Protein 7NS9 (pdb70)

Organism: Sulfolobus acidocaldarius (strain ATCC 33909 / DSM 639 / JCM 8929 / NBRC 15157 / NCIMB 11770) (NCBI:txid330779)

Radius of gyration: 16.54 Å; Cα contacts (8 Å, |Δi|>4): 363; chains: 1; bounding box: 34×47×37 Å

Nearest PDB structures (foldseek):
  7ns9-assembly1_A  TM=1.006E+00  e=7.323E-34  Sulfolobus acidocaldarius DSM 639
  7ns8-assembly1_A-2  TM=8.425E-01  e=4.520E-26  Sulfolobus acidocaldarius DSM 639
  2dc4-assembly1_B  TM=8.729E-01  e=8.977E-12  Pyrococcus horikoshii
  1yem-assembly1_A  TM=8.615E-01  e=3.827E-11  Pyrococcus furiosus DSM 3638
  2fjt-assembly1_B  TM=7.831E-01  e=1.062E-10  Yersinia pestis KIM10+

Foldseek 3Di:
DKDKWWKWKWDFPDDALVLLCVLCVPQWAWDDKWWKKKWWKAAPVDGCVVQVKIWIWIQIVNWTKTKIWGHAPDDLTQITMMDMDTDDDRVVVVVVCVVVPIDTDDMWTWMWIWIDDDQKIWIWIQTVPQGTMIMIIGHPDDPVRNVVVVVVSCVSSVTDTDIDNDDPVRSVVVSVVD

Sequence (178 aa):
GSYIEREIKLRVISPSLEEIEERIRNNYTFINEEHQIDIYYNNPIRDFRKSDEALRLRNTNGKVILTYKGPKQSKETKTREEIEVEVSDLHKMDLILRKLGFIRSFQVEKIRKNYKYADFIISLDSSIKELGEFIEIEGINK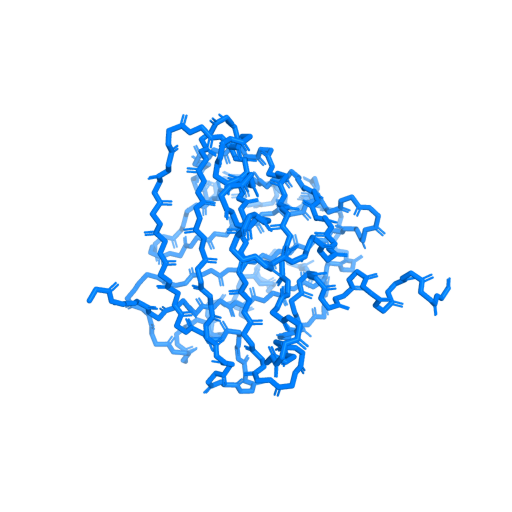TEKELISFVDEFVKKHQIQQYEKTIKSYLELLVEHAKK

B-factor: mean 56.3, std 20.95, range [23.79, 145.03]

Structure (mmCIF, N/CA/C/O backbone):
data_7NS9
#
_entry.id   7NS9
#
_cell.length_a   60.674
_cell.length_b   60.674
_cell.length_c   141.086
_cell.angle_alpha   90.000
_cell.angle_beta   90.000
_cell.angle_gamma   90.000
#
_symmetry.space_group_name_H-M   'P 41 21 2'
#
loop_
_entity.id
_entity.type
_entity.pdbx_description
1 polymer 'Triphosphate tunnel metalloenzyme Saci_0718'
2 non-polymer 'ACETATE ION'
3 non-polymer 'CALCIUM ION'
4 non-polymer TRIPHOSPHATE
5 non-polymer DI(HYDROXYETHYL)ETHER
6 water water
#
loop_
_atom_site.group_PDB
_atom_site.id
_atom_site.type_symbol
_atom_site.label_atom_id
_atom_site.label_alt_id
_atom_site.label_comp_id
_atom_site.label_asym_id
_atom_site.label_entity_id
_atom_site.label_seq_id
_atom_site.pdbx_PDB_ins_code
_atom_site.Cartn_x
_atom_site.Cartn_y
_atom_site.Cartn_z
_atom_site.occupancy
_atom_site.B_iso_or_equiv
_atom_site.auth_seq_id
_atom_site.auth_comp_id
_atom_site.auth_asym_id
_atom_site.auth_atom_id
_atom_site.pdbx_PDB_model_num
ATOM 1 N N . GLY A 1 2 ? 41.26700 37.52700 26.06300 1.000 105.77778 1 GLY A N 1
ATOM 2 C CA . GLY A 1 2 ? 40.37000 37.84100 27.21600 1.000 80.06474 1 GLY A CA 1
ATOM 3 C C . GLY A 1 2 ? 41.06000 37.76000 28.56800 1.000 91.36610 1 GLY A C 1
ATOM 4 O O . GLY A 1 2 ? 40.45300 37.37000 29.56600 1.000 79.31406 1 GLY A O 1
ATOM 8 N N . SER A 1 3 ? 42.33500 38.13400 28.60000 1.000 96.34681 2 SER A N 1
ATOM 9 C CA . SER A 1 3 ? 43.13600 38.12000 29.81200 1.000 80.65533 2 SER A CA 1
ATOM 10 C C . SER A 1 3 ? 43.46600 39.54400 30.24200 1.000 97.62696 2 SER A C 1
ATOM 11 O O . SER A 1 3 ? 43.38200 40.49300 29.45700 1.000 122.21045 2 SER A O 1
ATOM 15 N N . TYR A 1 4 ? 43.86200 39.67100 31.50400 1.000 64.92745 3 TYR A N 1
ATOM 16 C CA . TYR A 1 4 ? 44.09200 40.96000 32.14100 1.000 67.29395 3 TYR A CA 1
ATOM 17 C C . TYR A 1 4 ? 45.18300 40.75900 33.18100 1.000 62.99298 3 TYR A C 1
ATOM 18 O O . TYR A 1 4 ? 45.27500 39.69300 33.79300 1.000 59.44202 3 TYR A O 1
ATOM 36 N N . ILE A 1 5 ? 46.02400 41.77800 33.35900 1.000 63.91176 4 ILE A N 1
ATOM 37 C CA . ILE A 1 5 ? 47.14300 41.72200 34.29000 1.000 57.07747 4 ILE A CA 1
ATOM 38 C C . ILE A 1 5 ? 46.73800 42.47300 35.54800 1.000 52.73710 4 ILE A C 1
ATOM 39 O O . ILE A 1 5 ? 46.57100 43.69600 35.52500 1.000 65.48212 4 ILE A O 1
ATOM 55 N N . GLU A 1 6 ? 46.58200 41.75600 36.65000 1.000 50.76450 5 GLU A N 1
ATOM 56 C CA . GLU A 1 6 ? 46.30800 42.38100 37.93800 1.000 47.12500 5 GLU A CA 1
ATOM 57 C C . GLU A 1 6 ? 47.63800 42.77400 38.56600 1.000 48.55188 5 GLU A C 1
ATOM 58 O O . GLU A 1 6 ? 48.51500 41.92100 38.73600 1.000 47.82611 5 GLU A O 1
ATOM 70 N N . ARG A 1 7 ? 47.78600 44.05400 38.90800 1.000 44.84661 6 ARG A N 1
ATOM 71 C CA . ARG A 1 7 ? 48.97300 44.54100 39.60000 1.000 44.25676 6 ARG A CA 1
ATOM 72 C C . ARG A 1 7 ? 48.53300 45.20700 40.89000 1.000 41.09664 6 ARG A C 1
ATOM 73 O O . ARG A 1 7 ? 47.73500 46.15400 40.86800 1.000 41.30866 6 ARG A O 1
ATOM 94 N N . GLU A 1 8 ? 49.05500 44.72000 42.00800 1.000 39.98622 7 GLU A N 1
ATOM 95 C CA . GLU A 1 8 ? 48.68700 45.29200 43.28700 1.000 37.45496 7 GLU A CA 1
ATOM 96 C C . GLU A 1 8 ? 49.85000 45.16100 44.25200 1.000 37.25899 7 GLU A C 1
ATOM 97 O O . GLU A 1 8 ? 50.78100 44.36900 44.05200 1.000 39.01579 7 GLU A O 1
ATOM 109 N N . ILE A 1 9 ? 49.78300 45.95700 45.30700 1.000 37.30190 8 ILE A N 1
ATOM 110 C CA . ILE A 1 9 ? 50.69500 45.84800 46.43200 1.000 35.25387 8 ILE A CA 1
ATOM 111 C C . ILE A 1 9 ? 49.87700 45.49400 47.66200 1.000 33.59773 8 ILE A C 1
ATOM 112 O O . ILE A 1 9 ? 48.77700 46.02400 47.85700 1.000 36.29535 8 ILE A O 1
ATOM 128 N N . LYS A 1 10 ? 50.41000 44.59400 48.48400 1.000 36.32438 9 LYS A N 1
ATOM 129 C CA . LYS A 1 10 ? 49.74600 44.13100 49.69400 1.000 33.13944 9 LYS A CA 1
ATOM 130 C C . LYS A 1 10 ? 50.58600 44.50200 50.90400 1.000 33.04625 9 LYS A C 1
ATOM 131 O O . LYS A 1 10 ? 51.75700 44.13400 50.98300 1.000 35.68474 9 LYS A O 1
ATOM 150 N N . LEU A 1 11 ? 49.97200 45.19000 51.85700 1.000 33.31561 10 LEU A N 1
ATOM 151 C CA . LEU A 1 11 ? 50.62500 45.63500 53.07600 1.000 42.17668 10 LEU A CA 1
ATOM 152 C C . LEU A 1 11 ? 50.01300 44.91800 54.27000 1.000 37.21852 10 LEU A C 1
ATOM 153 O O . LEU A 1 11 ? 48.79100 44.93300 54.45000 1.000 31.65170 10 LEU A O 1
ATOM 169 N N . ARG A 1 12 ? 50.85000 44.30300 55.09300 1.000 33.94375 11 ARG A N 1
ATOM 170 C CA . ARG A 1 12 ? 50.40700 43.91000 56.42200 1.000 33.98181 11 ARG A CA 1
ATOM 171 C C . ARG A 1 12 ? 50.49300 45.13800 57.31900 1.000 35.11351 11 ARG A C 1
ATOM 172 O O . ARG A 1 12 ? 51.53300 45.79900 57.37600 1.000 35.77700 11 ARG A O 1
ATOM 193 N N . VAL A 1 13 ? 49.39400 45.47100 57.98900 1.000 35.15665 12 VAL A N 1
ATOM 194 C CA . VAL A 1 13 ? 49.31700 46.68400 58.78700 1.000 35.48300 12 VAL A CA 1
ATOM 195 C C . VAL A 1 13 ? 49.88300 46.37800 60.16100 1.000 35.15355 12 VAL A C 1
ATOM 196 O O . VAL A 1 13 ? 49.44200 45.43600 60.83000 1.000 36.29520 12 VAL A O 1
ATOM 209 N N . ILE A 1 14 ? 50.87600 47.15800 60.57200 1.000 35.68000 13 ILE A N 1
ATOM 210 C CA . ILE A 1 14 ? 51.38800 47.06700 61.93100 1.000 37.56313 13 ILE A CA 1
ATOM 211 C C . ILE A 1 14 ? 50.70000 48.07800 62.83900 1.000 40.10027 13 ILE A C 1
ATOM 212 O O . ILE A 1 14 ? 50.29800 47.73900 63.95200 1.000 39.99119 13 ILE A O 1
ATOM 228 N N . SER A 1 15 ? 50.53500 49.31800 62.38000 1.000 42.77192 14 SER A N 1
ATOM 229 C CA . SER A 1 15 ? 49.84400 50.34500 63.15200 1.000 38.85423 14 SER A CA 1
ATOM 230 C C . SER A 1 15 ? 49.45700 51.49000 62.22800 1.000 39.87603 14 SER A C 1
ATOM 231 O O . SER A 1 15 ? 50.11100 51.70600 61.19700 1.000 36.85374 14 SER A O 1
ATOM 239 N N . PRO A 1 16 ? 48.39500 52.23600 62.55500 1.000 41.60149 15 PRO A N 1
ATOM 240 C CA . PRO A 1 16 ? 47.43100 51.99400 63.63700 1.000 45.69499 15 PRO A CA 1
ATOM 241 C C . PRO A 1 16 ? 46.41800 50.94700 63.18700 1.000 40.49860 15 PRO A C 1
ATOM 242 O O . PRO A 1 16 ? 46.70000 50.24300 62.21900 1.000 39.15775 15 PRO A O 1
ATOM 253 N N . SER A 1 17 ? 45.27000 50.84400 63.85600 1.000 41.81171 16 SER A N 1
ATOM 254 C CA . SER A 1 17 ? 44.23900 49.90900 63.42700 1.000 41.49269 16 SER A CA 1
ATOM 255 C C . SER A 1 17 ? 43.65700 50.34500 62.08600 1.000 40.45631 16 SER A C 1
ATOM 256 O O . SER A 1 17 ? 43.75500 51.51000 61.69200 1.000 40.71092 16 SER A O 1
ATOM 264 N N . LEU A 1 18 ? 43.02700 49.39300 61.38200 1.000 39.56092 17 LEU A N 1
ATOM 265 C CA . LEU A 1 18 ? 42.32000 49.73300 60.14800 1.000 45.10169 17 LEU A CA 1
ATOM 266 C C . LEU A 1 18 ? 41.19700 50.73100 60.40600 1.000 40.38933 17 LEU A C 1
ATOM 267 O O . LEU A 1 18 ? 40.91700 51.60000 59.57400 1.000 46.89245 17 LEU A O 1
ATOM 283 N N . GLU A 1 19 ? 40.51500 50.59700 61.53900 1.000 43.03603 18 GLU A N 1
ATOM 284 C CA . GLU A 1 19 ? 39.51100 51.59300 61.89600 1.000 63.81912 18 GLU A CA 1
ATOM 285 C C . GLU A 1 19 ? 40.11600 52.99300 61.93500 1.000 59.74754 18 GLU A C 1
ATOM 286 O O . GLU A 1 19 ? 39.52000 53.95200 61.42700 1.000 47.52898 18 GLU A O 1
ATOM 298 N N . GLU A 1 20 ? 41.30200 53.13500 62.53600 1.000 50.79098 19 GLU A N 1
ATOM 299 C CA . GLU A 1 20 ? 41.92500 54.45600 62.60200 1.000 46.42599 19 GLU A CA 1
ATOM 300 C C . GLU A 1 20 ? 42.40900 54.89600 61.22200 1.000 44.14309 19 GLU A C 1
ATOM 301 O O . GLU A 1 20 ? 42.31700 56.07700 60.87100 1.000 50.11878 19 GLU A O 1
ATOM 313 N N . ILE A 1 21 ? 42.92800 53.96400 60.42300 1.000 41.19565 20 ILE A N 1
ATOM 314 C CA . ILE A 1 21 ? 43.32200 54.30100 59.05600 1.000 39.47527 20 ILE A CA 1
ATOM 315 C C . ILE A 1 21 ? 42.11500 54.79300 58.26000 1.000 40.53391 20 ILE A C 1
ATOM 316 O O . ILE A 1 21 ? 42.19700 55.79000 57.52900 1.000 41.27193 20 ILE A O 1
ATOM 332 N N . GLU A 1 22 ? 40.97800 54.10100 58.38100 1.000 43.21545 21 GLU A N 1
ATOM 333 C CA . GLU A 1 22 ? 39.78500 54.53600 57.67000 1.000 42.70792 21 GLU A CA 1
ATOM 334 C C . GLU A 1 22 ? 39.43100 55.97800 58.02600 1.000 45.98551 21 GLU A C 1
ATOM 335 O O . GLU A 1 22 ? 39.09200 56.78100 57.14800 1.000 48.96213 21 GLU A O 1
ATOM 347 N N . GLU A 1 23 ? 39.52200 56.33000 59.30900 1.000 53.85315 22 GLU A N 1
ATOM 348 C CA . GLU A 1 23 ? 39.28600 57.71400 59.71600 1.000 51.42083 22 GLU A CA 1
ATOM 349 C C . GLU A 1 23 ? 40.24400 58.66600 59.01200 1.000 60.94747 22 GLU A C 1
ATOM 350 O O . GLU A 1 23 ? 39.85700 59.77600 58.62200 1.000 53.51931 22 GLU A O 1
ATOM 362 N N . ARG A 1 24 ? 41.50400 58.25100 58.83800 1.000 50.25865 23 ARG A N 1
ATOM 363 C CA . ARG A 1 24 ? 42.49300 59.16500 58.27600 1.000 50.25538 23 ARG A CA 1
ATOM 364 C C . ARG A 1 24 ? 42.26800 59.38400 56.78500 1.000 48.14869 23 ARG A C 1
ATOM 365 O O . ARG A 1 24 ? 42.57400 60.46500 56.27100 1.000 55.37202 23 ARG A O 1
ATOM 386 N N . ILE A 1 25 ? 41.73900 58.38400 56.07500 1.000 45.20907 24 ILE A N 1
ATOM 387 C CA . ILE A 1 25 ? 41.53000 58.51300 54.63800 1.000 49.12534 24 ILE A CA 1
ATOM 388 C C . ILE A 1 25 ? 40.11600 58.95100 54.29600 1.000 66.73090 24 ILE A C 1
ATOM 389 O O . ILE A 1 25 ? 39.87300 59.36400 53.15100 1.000 59.00575 24 ILE A O 1
ATOM 405 N N . ARG A 1 26 ? 39.18700 58.88700 55.25600 1.000 62.83643 25 ARG A N 1
ATOM 406 C CA . ARG A 1 26 ? 37.77100 59.15100 55.00800 1.000 84.37462 25 ARG A CA 1
ATOM 407 C C . ARG A 1 26 ? 37.53900 60.41200 54.18500 1.000 66.36528 25 ARG A C 1
ATOM 408 O O . ARG A 1 26 ? 36.69200 60.42500 53.28400 1.000 85.08366 25 ARG A O 1
ATOM 429 N N . ASN A 1 27 ? 38.28000 61.48100 54.47600 1.000 63.52840 26 ASN A N 1
ATOM 430 C CA . ASN A 1 27 ? 37.93900 62.79000 53.92600 1.000 95.03782 26 ASN A CA 1
ATOM 431 C C . ASN A 1 27 ? 38.48800 63.02300 52.52400 1.000 75.48599 26 ASN A C 1
ATOM 432 O O . ASN A 1 27 ? 37.92200 63.82600 51.77600 1.000 104.91782 26 ASN A O 1
ATOM 436 N N . ASN A 1 28 ? 39.57000 62.35000 52.14700 1.000 68.06751 27 ASN A N 1
ATOM 437 C CA . ASN A 1 28 ? 40.17800 62.54400 50.83900 1.000 84.05002 27 ASN A CA 1
ATOM 438 C C . ASN A 1 28 ? 39.97600 61.37600 49.88700 1.000 66.93229 27 ASN A C 1
ATOM 439 O O . ASN A 1 28 ? 40.25500 61.51900 48.69100 1.000 75.40485 27 ASN A O 1
ATOM 443 N N . TYR A 1 29 ? 39.50100 60.23600 50.37300 1.000 57.69305 28 TYR A N 1
ATOM 444 C CA . TYR A 1 29 ? 39.25800 59.05800 49.55700 1.000 52.94386 28 TYR A CA 1
ATOM 445 C C . TYR A 1 29 ? 37.76500 58.77700 49.53200 1.000 49.59710 28 TYR A C 1
ATOM 446 O O . TYR A 1 29 ? 37.08000 58.92700 50.54900 1.000 66.78243 28 TYR A O 1
ATOM 464 N N . THR A 1 30 ? 37.26100 58.37900 48.37200 1.000 47.80600 29 THR A N 1
ATOM 465 C CA . THR A 1 30 ? 35.83200 58.16300 48.18700 1.000 44.36469 29 THR A CA 1
ATOM 466 C C . THR A 1 30 ? 35.48600 56.70000 48.46600 1.000 45.34697 29 THR A C 1
ATOM 467 O O . THR A 1 30 ? 36.02200 55.79200 47.82000 1.000 51.71080 29 THR A O 1
ATOM 478 N N . PHE A 1 31 ? 34.58800 56.47300 49.42200 1.000 61.12700 30 PHE A N 1
ATOM 479 C CA . PHE A 1 31 ? 34.14400 55.11900 49.72900 1.000 50.05273 30 PHE A CA 1
ATOM 480 C C . PHE A 1 31 ? 33.39800 54.53100 48.54400 1.000 52.75488 30 PHE A C 1
ATOM 481 O O . PHE A 1 31 ? 32.52100 55.18000 47.97100 1.000 53.06489 30 PHE A O 1
ATOM 498 N N . ILE A 1 32 ? 33.73700 53.29400 48.19100 1.000 41.28210 31 ILE A N 1
ATOM 499 C CA . ILE A 1 32 ? 33.05900 52.57900 47.11700 1.000 41.26828 31 ILE A CA 1
ATOM 500 C C . ILE A 1 32 ? 32.03300 51.62600 47.72000 1.000 50.98230 31 ILE A C 1
ATOM 501 O O . ILE A 1 32 ? 30.82600 51.80700 47.54400 1.000 49.94140 31 ILE A O 1
ATOM 517 N N . ASN A 1 33 ? 32.49700 50.60100 48.42700 1.000 39.48701 32 ASN A N 1
ATOM 518 C CA . ASN A 1 33 ? 31.58000 49.62500 49.00500 1.000 33.73335 32 ASN A CA 1
ATOM 519 C C . ASN A 1 33 ? 32.34500 48.76600 50.00100 1.000 45.45183 32 ASN A C 1
ATOM 520 O O . ASN A 1 33 ? 33.57400 48.83700 50.10600 1.000 41.26714 32 ASN A O 1
ATOM 531 N N . GLU A 1 34 ? 31.58800 47.98600 50.76500 1.000 32.60243 33 GLU A N 1
ATOM 532 C CA . GLU A 1 34 ? 32.12400 46.95300 51.64100 1.000 31.83281 33 GLU A CA 1
ATOM 533 C C . GLU A 1 34 ? 31.72400 45.59000 51.08700 1.000 34.26489 33 GLU A C 1
ATOM 534 O O . GLU A 1 34 ? 30.55100 45.37000 50.75800 1.000 30.51265 33 GLU A O 1
ATOM 546 N N . GLU A 1 35 ? 32.68800 44.67700 51.00900 1.000 34.79820 34 GLU A N 1
ATOM 547 C CA . GLU A 1 35 ? 32.47300 43.33700 50.49000 1.000 37.83759 34 GLU A CA 1
ATOM 548 C C . GLU A 1 35 ? 32.79700 42.30900 51.56600 1.000 36.14283 34 GLU A C 1
ATOM 549 O O . GLU A 1 35 ? 33.89000 42.32800 52.13100 1.000 31.18559 34 GLU A O 1
ATOM 561 N N . HIS A 1 36 ? 31.85600 41.40700 51.82600 1.000 31.23694 35 HIS A N 1
ATOM 562 C CA . HIS A 1 36 ? 32.10100 40.18500 52.59100 1.000 30.19534 35 HIS A CA 1
ATOM 563 C C . HIS A 1 36 ? 32.45100 39.08600 51.59900 1.000 28.83251 35 HIS A C 1
ATOM 564 O O . HIS A 1 36 ? 31.58900 38.66000 50.82800 1.000 28.35310 35 HIS A O 1
ATOM 578 N N . GLN A 1 37 ? 33.70000 38.61200 51.62000 1.000 29.11887 36 GLN A N 1
ATOM 579 C CA . GLN A 1 37 ? 34.21100 37.69400 50.60000 1.000 31.59884 36 GLN A CA 1
ATOM 580 C C . GLN A 1 37 ? 34.59100 36.36800 51.23700 1.000 34.78360 36 GLN A C 1
ATOM 581 O O . GLN A 1 37 ? 35.42900 36.32800 52.13900 1.000 31.37696 36 GLN A O 1
ATOM 595 N N . ILE A 1 38 ? 33.98100 35.29300 50.76100 1.000 33.30719 37 ILE A N 1
ATOM 596 C CA . ILE A 1 38 ? 34.32300 33.93400 51.15300 1.000 30.60440 37 ILE A CA 1
ATOM 597 C C . ILE A 1 38 ? 34.85000 33.24000 49.90700 1.000 35.21445 37 ILE A C 1
ATOM 598 O O . ILE A 1 38 ? 34.12500 33.10800 48.90900 1.000 30.67791 37 ILE A O 1
ATOM 614 N N . ASP A 1 39 ? 36.10500 32.79800 49.96800 1.000 34.42702 38 ASP A N 1
ATOM 615 C CA . ASP A 1 39 ? 36.80300 32.20600 48.83800 1.000 32.16292 38 ASP A CA 1
ATOM 616 C C . ASP A 1 39 ? 37.09500 30.73400 49.10500 1.000 33.42368 38 ASP A C 1
ATOM 617 O O . ASP A 1 39 ? 37.57100 30.37500 50.18700 1.000 34.69431 38 ASP A O 1
ATOM 626 N N . ILE A 1 40 ? 36.83100 29.89100 48.11100 1.000 34.48871 39 ILE A N 1
ATOM 627 C CA . ILE A 1 40 ? 37.26500 28.50300 48.10900 1.000 34.23985 39 ILE A CA 1
ATOM 628 C C . ILE A 1 40 ? 38.34800 28.37000 47.05300 1.000 29.57539 39 ILE A C 1
ATOM 629 O O . ILE A 1 40 ? 38.14300 28.76500 45.90300 1.000 35.60081 39 ILE A O 1
ATOM 645 N N . TYR A 1 41 ? 39.50000 27.82900 47.43700 1.000 32.86005 40 TYR A N 1
ATOM 646 C CA . TYR A 1 41 ? 40.57200 27.56300 46.49400 1.000 34.20872 40 TYR A CA 1
ATOM 647 C C . TYR A 1 41 ? 40.62900 26.07600 46.15700 1.000 44.06554 40 TYR A C 1
ATOM 648 O O . TYR A 1 41 ? 40.22400 25.22100 46.95000 1.000 39.63431 40 TYR A O 1
ATOM 666 N N . TYR A 1 42 ? 41.14900 25.77900 44.96600 1.000 37.49161 41 TYR A N 1
ATOM 667 C CA . TYR A 1 42 ? 41.17200 24.42600 44.43300 1.000 34.90666 41 TYR A CA 1
ATOM 668 C C . TYR A 1 42 ? 42.57400 24.09500 43.95100 1.000 36.69534 41 TYR A C 1
ATOM 669 O O . TYR A 1 42 ? 43.35000 24.98200 43.57900 1.000 53.95227 41 TYR A O 1
ATOM 687 N N . ASN A 1 43 ? 42.88800 22.81100 43.95200 1.000 40.72826 42 ASN A N 1
ATOM 688 C CA . ASN A 1 43 ? 44.11600 22.33000 43.35000 1.000 48.25252 42 ASN A CA 1
ATOM 689 C C . ASN A 1 43 ? 43.78900 21.27200 42.30300 1.000 51.38646 42 ASN A C 1
ATOM 690 O O . ASN A 1 43 ? 42.71400 20.66200 42.31100 1.000 53.27420 42 ASN A O 1
ATOM 701 N N . ASN A 1 44 ? 44.71400 21.11100 41.35900 1.000 71.10703 43 ASN A N 1
ATOM 702 C CA . ASN A 1 44 ? 44.66300 20.01800 40.39700 1.000 67.34946 43 ASN A CA 1
ATOM 703 C C . ASN A 1 44 ? 45.54400 18.89200 40.90900 1.000 54.96770 43 ASN A C 1
ATOM 704 O O . ASN A 1 44 ? 46.73100 19.13500 41.17600 1.000 69.88183 43 ASN A O 1
ATOM 715 N N . PRO A 1 45 ? 45.02800 17.66800 41.08300 1.000 78.87050 44 PRO A N 1
ATOM 716 C CA . PRO A 1 45 ? 45.86300 16.59900 41.67000 1.000 82.68451 44 PRO A CA 1
ATOM 717 C C . PRO A 1 45 ? 47.12900 16.28600 40.88800 1.000 74.85384 44 PRO A C 1
ATOM 718 O O . PRO A 1 45 ? 48.11900 15.83800 41.48200 1.000 93.63934 44 PRO A O 1
ATOM 721 N N . ILE A 1 46 ? 47.12900 16.48800 39.57000 1.000 84.76158 45 ILE A N 1
ATOM 722 C CA . ILE A 1 46 ? 48.26700 16.10800 38.73700 1.000 90.04371 45 ILE A CA 1
ATOM 723 C C . ILE A 1 46 ? 49.15000 17.29300 38.37600 1.000 83.25509 45 ILE A C 1
ATOM 724 O O . ILE A 1 46 ? 50.28300 17.08900 37.91000 1.000 76.77310 45 ILE A O 1
ATOM 728 N N . ARG A 1 47 ? 48.67600 18.52000 38.57000 1.000 89.14670 46 ARG A N 1
ATOM 729 C CA . ARG A 1 47 ? 49.44000 19.73000 38.27600 1.000 67.19466 46 ARG A CA 1
ATOM 730 C C . ARG A 1 47 ? 49.41600 20.57400 39.54400 1.000 69.13050 46 ARG A C 1
ATOM 731 O O . ARG A 1 47 ? 48.59300 21.48300 39.68200 1.000 91.75853 46 ARG A O 1
ATOM 735 N N . ASP A 1 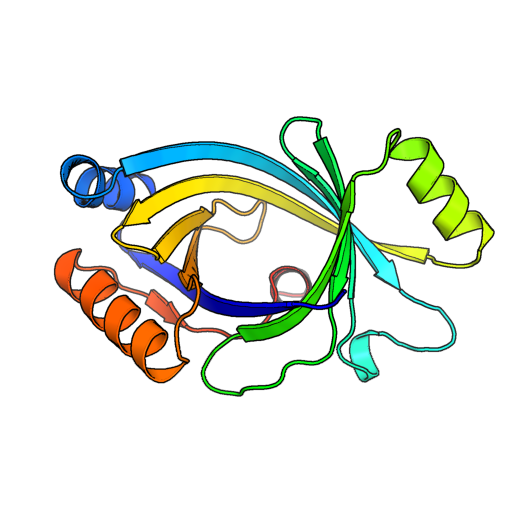48 ? 50.31000 20.25300 40.48000 1.000 74.57713 47 ASP A N 1
ATOM 736 C CA . ASP A 1 48 ? 50.35000 20.96100 41.75100 1.000 66.64025 47 ASP A CA 1
ATOM 737 C C . ASP A 1 48 ? 50.42800 22.46000 41.49400 1.000 90.14549 47 ASP A C 1
ATOM 738 O O . ASP A 1 48 ? 51.46700 22.97200 41.06800 1.000 77.11292 47 ASP A O 1
ATOM 742 N N . PHE A 1 49 ? 49.32100 23.16900 41.72600 1.000 67.73866 48 PHE A N 1
ATOM 743 C CA . PHE A 1 49 ? 49.32800 24.61100 41.53700 1.000 54.06709 48 PHE A CA 1
ATOM 744 C C . PHE A 1 49 ? 50.36500 25.28500 42.42100 1.000 60.27408 48 PHE A C 1
ATOM 745 O O . PHE A 1 49 ? 50.83100 26.38100 42.09700 1.000 66.92090 48 PHE A O 1
ATOM 762 N N . ARG A 1 50 ? 50.73000 24.65800 43.54300 1.000 92.06462 49 ARG A N 1
ATOM 763 C CA . ARG A 1 50 ? 51.76800 25.21500 44.40700 1.000 101.71229 49 ARG A CA 1
ATOM 764 C C . ARG A 1 50 ? 53.14600 25.15700 43.76100 1.000 78.16547 49 ARG A C 1
ATOM 765 O O . ARG A 1 50 ? 54.06700 25.83100 44.23200 1.000 112.80035 49 ARG A O 1
ATOM 769 N N . LYS A 1 51 ? 53.30800 24.37400 42.69800 1.000 77.56536 50 LYS A N 1
ATOM 770 C CA . LYS A 1 51 ? 54.55300 24.36000 41.94300 1.000 90.84408 50 LYS A CA 1
ATOM 771 C C . LYS A 1 51 ? 54.50900 25.31300 40.75400 1.000 95.78328 50 LYS A C 1
ATOM 772 O O . LYS A 1 51 ? 55.49900 26.00000 40.47500 1.000 80.61887 50 LYS A O 1
ATOM 791 N N . SER A 1 52 ? 53.38600 25.36500 40.04000 1.000 69.92839 51 SER A N 1
ATOM 792 C CA . SER A 1 52 ? 53.25300 26.26100 38.89800 1.000 57.70241 51 SER A CA 1
ATOM 793 C C . SER A 1 52 ? 52.84100 27.67500 39.30200 1.000 53.14119 51 SER A C 1
ATOM 794 O O . SER A 1 52 ? 52.78400 28.55600 38.43700 1.000 54.59006 51 SER A O 1
ATOM 802 N N . ASP A 1 53 ? 52.57300 27.91500 40.58600 1.000 47.57761 52 ASP A N 1
ATOM 803 C CA . ASP A 1 53 ? 52.18800 29.24100 41.07900 1.000 46.95872 52 ASP A CA 1
ATOM 804 C C . ASP A 1 53 ? 50.88700 29.71900 40.43100 1.000 52.77586 52 ASP A C 1
ATOM 805 O O . ASP A 1 53 ? 50.72300 30.90300 40.12900 1.000 49.73314 52 ASP A O 1
ATOM 814 N N . GLU A 1 54 ? 49.95500 28.79300 40.21800 1.000 51.91931 53 GLU A N 1
ATOM 815 C CA . GLU A 1 54 ? 48.62400 29.10700 39.70700 1.000 42.43286 53 GLU A CA 1
ATOM 816 C C . GLU A 1 54 ? 47.59000 28.99200 40.82000 1.000 45.10674 53 GLU A C 1
ATOM 817 O O . GLU A 1 54 ? 47.83500 28.40200 41.87300 1.000 45.13512 53 GLU A O 1
ATOM 829 N N . ALA A 1 55 ? 46.40300 29.53800 40.56000 1.000 40.62375 54 ALA A N 1
ATOM 830 C CA . ALA A 1 55 ? 45.31200 29.47100 41.51700 1.000 38.96964 54 ALA A CA 1
ATOM 831 C C . ALA A 1 55 ? 43.99000 29.38500 40.76700 1.000 39.58383 54 ALA A C 1
ATOM 832 O O . ALA A 1 55 ? 43.83000 29.99500 39.71000 1.000 33.50096 54 ALA A O 1
ATOM 839 N N . LEU A 1 56 ? 43.07000 28.59500 41.30800 1.000 38.47389 55 LEU A N 1
ATOM 840 C CA . LEU A 1 56 ? 41.68200 28.56100 40.86800 1.000 38.28888 55 LEU A CA 1
ATOM 841 C C . LEU A 1 56 ? 40.81700 28.81400 42.09100 1.000 31.53671 55 LEU A C 1
ATOM 842 O O . LEU A 1 56 ? 40.93600 28.10900 43.10700 1.000 34.68367 55 LEU A O 1
ATOM 858 N N . ARG A 1 57 ? 39.96800 29.83200 42.00200 1.000 28.25402 56 ARG A N 1
ATOM 859 C CA . ARG A 1 57 ? 39.21200 30.29600 43.14200 1.000 30.80815 56 ARG A CA 1
ATOM 860 C C . ARG A 1 57 ? 37.74700 30.49000 42.76600 1.000 30.88800 56 ARG A C 1
ATOM 861 O O . ARG A 1 57 ? 37.43100 30.98700 41.68400 1.000 33.86482 56 ARG A O 1
ATOM 882 N N . LEU A 1 58 ? 36.86500 30.10900 43.68400 1.000 30.13560 57 LEU A N 1
ATOM 883 C CA . LEU A 1 58 ? 35.43600 30.37900 43.60400 1.000 27.86566 57 LEU A CA 1
ATOM 884 C C . LEU A 1 58 ? 35.08900 31.29300 44.76600 1.000 29.69350 57 LEU A C 1
ATOM 885 O O . LEU A 1 58 ? 35.17200 30.88400 45.93200 1.000 30.17886 57 LEU A O 1
ATOM 901 N N . ARG A 1 59 ? 34.69800 32.52200 44.44300 1.000 29.33794 58 ARG A N 1
ATOM 902 C CA . ARG A 1 59 ? 34.43900 33.57000 45.41700 1.000 30.80358 58 ARG A CA 1
ATOM 903 C C . ARG A 1 59 ? 32.95400 33.88300 45.50600 1.000 28.00923 58 ARG A C 1
ATOM 904 O O . ARG A 1 59 ? 32.26000 33.98200 44.49300 1.000 26.66736 58 ARG A O 1
ATOM 925 N N . ASN A 1 60 ? 32.48600 34.05400 46.73400 1.000 30.12890 59 ASN A N 1
ATOM 926 C CA . ASN A 1 60 ? 31.17700 34.62300 47.03600 1.000 30.06132 59 ASN A CA 1
ATOM 927 C C . ASN A 1 60 ? 31.42900 35.98700 47.65400 1.000 28.81634 59 ASN A C 1
ATOM 928 O O . ASN A 1 60 ? 31.90400 36.07200 48.79300 1.000 31.02841 59 ASN A O 1
ATOM 939 N N . THR A 1 61 ? 31.14500 37.05200 46.91100 1.000 26.38052 60 THR A N 1
ATOM 940 C CA . THR A 1 61 ? 31.34600 38.40500 47.42500 1.000 30.05069 60 THR A CA 1
ATOM 941 C C . THR A 1 61 ? 29.99500 39.10900 47.42300 1.000 29.57712 60 THR A C 1
ATOM 942 O O . THR A 1 61 ? 29.45300 39.41100 46.35800 1.000 34.57518 60 THR A O 1
ATOM 953 N N . ASN A 1 62 ? 29.48100 39.38200 48.61800 1.000 35.10635 61 ASN A N 1
ATOM 954 C CA . ASN A 1 62 ? 28.14000 39.92500 48.82500 1.000 33.00141 61 ASN A CA 1
ATOM 955 C C . ASN A 1 62 ? 27.12300 39.20100 47.94800 1.000 31.24142 61 ASN A C 1
ATOM 956 O O . ASN A 1 62 ? 26.21400 39.82000 47.37700 1.000 30.37751 61 ASN A O 1
ATOM 967 N N . GLY A 1 63 ? 27.28100 37.88500 47.82300 1.000 33.35173 62 GLY A N 1
ATOM 968 C CA . GLY A 1 63 ? 26.31800 37.05700 47.13200 1.000 27.45051 62 GLY A CA 1
ATOM 969 C C . GLY A 1 63 ? 26.56500 36.91600 45.64700 1.000 29.02672 62 GLY A C 1
ATOM 970 O O . GLY A 1 63 ? 25.89100 36.11700 45.00000 1.000 31.76179 62 GLY A O 1
ATOM 974 N N . LYS A 1 64 ? 27.49600 37.67200 45.09100 1.000 30.73330 63 LYS A N 1
ATOM 975 C CA . LYS A 1 64 ? 27.90400 37.51600 43.70100 1.000 34.23141 63 LYS A CA 1
ATOM 976 C C . LYS A 1 64 ? 28.96800 36.43100 43.62700 1.000 31.71732 63 LYS A C 1
ATOM 977 O O . LYS A 1 64 ? 29.87500 36.39800 44.45900 1.000 29.77481 63 LYS A O 1
ATOM 996 N N . VAL A 1 65 ? 28.85300 35.53800 42.63800 1.000 24.88380 64 VAL A N 1
ATOM 997 C CA . VAL A 1 65 ? 29.69900 34.34200 42.56800 1.000 24.10051 64 VAL A CA 1
ATOM 998 C C . VAL A 1 65 ? 30.65100 34.48800 41.39000 1.000 30.49369 64 VAL A C 1
ATOM 999 O O . VAL A 1 65 ? 30.21700 34.69500 40.25400 1.000 32.51449 64 VAL A O 1
ATOM 1012 N N . ILE A 1 66 ? 31.95200 34.36400 41.66500 1.000 30.31533 65 ILE A N 1
ATOM 1013 C CA . ILE A 1 66 ? 33.00500 34.66500 40.70600 1.000 24.99986 65 ILE A CA 1
ATOM 1014 C C . ILE A 1 66 ? 33.98300 33.50200 40.68100 1.000 23.78528 65 ILE A C 1
ATOM 1015 O O . ILE A 1 66 ? 34.50800 33.09800 41.72300 1.000 28.30042 65 ILE A O 1
ATOM 1031 N N . LEU A 1 67 ? 34.23500 32.98100 39.49300 1.000 25.57420 66 LEU A N 1
ATOM 1032 C CA . LEU A 1 67 ? 35.26700 31.97000 39.26600 1.000 27.25890 66 LEU A CA 1
ATOM 1033 C C . LEU A 1 67 ? 36.48600 32.66000 38.67300 1.000 32.51288 66 LEU A C 1
ATOM 1034 O O . LEU A 1 67 ? 36.37500 33.30400 37.61500 1.000 30.20280 66 LEU A O 1
ATOM 1050 N N . THR A 1 68 ? 37.65000 32.48900 39.31400 1.000 30.12569 67 THR A N 1
ATOM 1051 C CA . THR A 1 68 ? 38.85400 33.20400 38.92800 1.000 26.47353 67 THR A CA 1
ATOM 1052 C C . THR A 1 68 ? 40.01400 32.24500 38.73100 1.000 36.62218 67 THR A C 1
ATOM 1053 O O . THR A 1 68 ? 40.28500 31.41600 39.60700 1.000 32.74989 67 THR A O 1
ATOM 1064 N N . TYR A 1 69 ? 40.70800 32.38500 37.59900 1.000 32.22845 68 TYR A N 1
ATOM 1065 C CA . TYR A 1 69 ? 42.02900 31.80500 37.39800 1.000 30.74573 68 TYR A CA 1
ATOM 1066 C C . TYR A 1 69 ? 43.08200 32.89900 37.54700 1.000 32.27141 68 TYR A C 1
ATOM 1067 O O . TYR A 1 69 ? 42.89300 34.02900 37.08500 1.000 36.48069 68 TYR A O 1
ATOM 1085 N N . LYS A 1 70 ? 44.18200 32.56900 38.21800 1.000 35.87413 69 LYS A N 1
ATOM 1086 C CA . LYS A 1 70 ? 45.33400 33.45600 38.30900 1.000 34.90426 69 LYS A CA 1
ATOM 1087 C C . LYS A 1 70 ? 46.58500 32.69700 37.90300 1.000 38.15733 69 LYS A C 1
ATOM 1088 O O . LYS A 1 70 ? 46.78400 31.54900 38.31600 1.000 38.77348 69 LYS A O 1
ATOM 1107 N N . GLY A 1 71 ? 47.42100 33.34700 37.08800 1.000 40.22499 70 GLY A N 1
ATOM 1108 C CA . GLY A 1 71 ? 48.64400 32.74400 36.61100 1.000 41.66315 70 GLY A CA 1
ATOM 1109 C C . GLY A 1 71 ? 49.82800 33.04700 37.51000 1.000 41.44409 70 GLY A C 1
ATOM 1110 O O . GLY A 1 71 ? 49.69500 33.65600 38.57800 1.000 42.42515 70 GLY A O 1
ATOM 1114 N N . PRO A 1 72 ? 51.01700 32.61100 37.09200 1.000 43.35730 71 PRO A N 1
ATOM 1115 C CA . PRO A 1 72 ? 52.20700 32.79600 37.92900 1.000 46.00006 71 PRO A CA 1
ATOM 1116 C C . PRO A 1 72 ? 52.55400 34.26300 38.11000 1.000 46.78065 71 PRO A C 1
ATOM 1117 O O . PRO A 1 72 ? 52.24300 35.11100 37.27100 1.000 48.02189 71 PRO A O 1
ATOM 1128 N N . L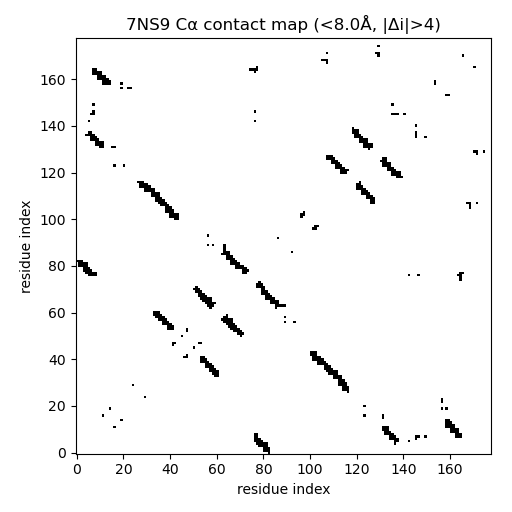YS A 1 73 ? 53.22100 34.55600 39.22100 1.000 52.54878 72 LYS A N 1
ATOM 1129 C CA . LYS A 1 73 ? 53.65500 35.92000 39.48000 1.000 47.70190 72 LYS A CA 1
ATOM 1130 C C . LYS A 1 73 ? 54.68700 36.36300 38.44300 1.000 49.76271 72 LYS A C 1
ATOM 1131 O O . LYS A 1 73 ? 55.57300 35.59500 38.05100 1.000 51.55911 72 LY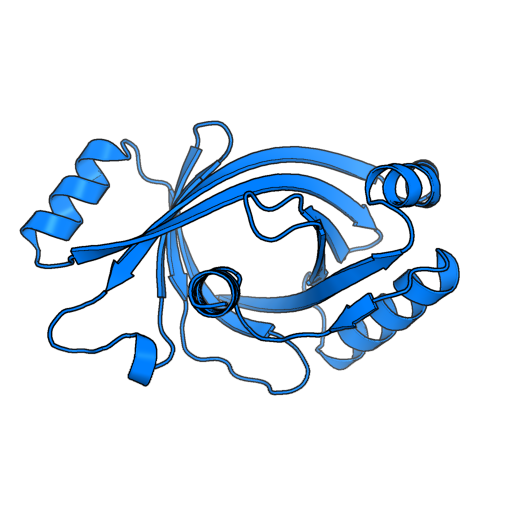S A O 1
ATOM 1150 N N . GLN A 1 74 ? 54.55200 37.61000 37.98600 1.000 50.10806 73 GLN A N 1
ATOM 1151 C CA . GLN A 1 74 ? 55.42500 38.18200 36.97000 1.000 56.45173 73 GLN A CA 1
ATOM 1152 C C . GLN A 1 74 ? 56.37300 39.22900 37.53700 1.000 61.74671 73 GLN A C 1
ATOM 1153 O O . GLN A 1 74 ? 57.07900 39.89000 36.77100 1.000 67.49100 73 GLN A O 1
ATOM 1167 N N . SER A 1 75 ? 56.39900 39.40600 38.85400 1.000 52.62908 74 SER A N 1
ATOM 1168 C CA . SER A 1 75 ? 57.21400 40.45400 39.44200 1.000 58.43822 74 SER A CA 1
ATOM 1169 C C . SER A 1 75 ? 57.68100 40.03100 40.82300 1.000 55.62475 74 SER A C 1
ATOM 1170 O O . SER A 1 75 ? 57.05500 39.19500 41.47900 1.000 55.52988 74 SER A O 1
ATOM 1178 N N . LYS A 1 76 ? 58.80100 40.62700 41.25600 1.000 51.48894 75 LYS A N 1
ATOM 1179 C CA . LYS A 1 76 ? 59.26000 40.51500 42.63500 1.000 51.08000 75 LYS A CA 1
ATOM 1180 C C . LYS A 1 76 ? 58.96600 41.75500 43.47900 1.000 49.47895 75 LYS A C 1
ATOM 1181 O O . LYS A 1 76 ? 59.08700 41.68800 44.70700 1.000 67.87153 75 LYS A O 1
ATOM 1200 N N . GLU A 1 77 ? 58.58300 42.87400 42.86000 1.000 54.13463 76 GLU A N 1
ATOM 1201 C CA . GLU A 1 77 ? 58.35800 44.13600 43.55800 1.000 59.72235 76 GLU A CA 1
ATOM 1202 C C . GLU A 1 77 ? 56.89400 44.40500 43.87800 1.000 59.48518 76 GLU A C 1
ATOM 1203 O O . GLU A 1 77 ? 56.59600 45.16900 44.80400 1.000 47.86718 76 GLU A O 1
ATOM 1211 N N . THR A 1 78 ? 55.98100 43.83400 43.10100 1.000 44.96374 77 THR A N 1
ATOM 1212 C CA . THR A 1 78 ? 54.55100 43.91300 43.35800 1.000 43.49110 77 THR A CA 1
ATOM 1213 C C . THR A 1 78 ? 53.96800 42.53100 43.12500 1.000 47.60703 77 THR A C 1
ATOM 1214 O O . THR A 1 78 ? 54.63800 41.64100 42.59400 1.000 50.36724 77 THR A O 1
ATOM 1225 N N . LYS A 1 79 ? 52.70700 42.34700 43.51300 1.000 46.73064 78 LYS A N 1
ATOM 1226 C CA . LYS A 1 79 ? 52.00300 41.10700 43.20600 1.000 44.13390 78 LYS A CA 1
ATOM 1227 C C . LYS A 1 79 ? 51.33900 41.31200 41.84500 1.000 42.85215 78 LYS A C 1
ATOM 1228 O O . LYS A 1 79 ? 50.31800 41.99700 41.73100 1.000 41.41672 78 LYS A O 1
ATOM 1247 N N . THR A 1 80 ? 51.93600 40.72000 40.80600 1.000 42.30126 79 THR A N 1
ATOM 1248 C CA . THR A 1 80 ? 51.51700 40.90200 39.41700 1.000 41.59775 79 THR A CA 1
ATOM 1249 C C . THR A 1 80 ? 51.24800 39.53900 38.79400 1.000 44.10636 79 THR A C 1
ATOM 1250 O O . THR A 1 80 ? 52.17100 38.72200 38.67300 1.000 42.19472 79 THR A O 1
ATOM 1261 N N . ARG A 1 81 ? 49.99300 39.30400 38.37800 1.000 51.64065 80 ARG A N 1
ATOM 1262 C CA . ARG A 1 81 ? 49.58600 38.01500 37.84100 1.000 47.95948 80 ARG A CA 1
ATOM 1263 C C . ARG A 1 81 ? 48.50900 38.20800 36.78000 1.000 37.72018 80 ARG A C 1
ATOM 1264 O O . ARG A 1 81 ? 47.66200 39.10300 36.87600 1.000 39.05798 80 ARG A O 1
ATOM 1285 N N . GLU A 1 82 ? 48.54000 37.34100 35.78100 1.000 38.90097 81 GLU A N 1
ATOM 1286 C CA . GLU A 1 82 ? 47.41000 37.21300 34.87500 1.000 40.73780 81 GLU A CA 1
ATOM 1287 C C . GLU A 1 82 ? 46.18900 36.76400 35.66100 1.000 43.29824 81 GLU A C 1
ATOM 1288 O O . GLU A 1 82 ? 46.28800 35.92100 36.55500 1.000 42.68136 81 GLU A O 1
ATOM 1300 N N . GLU A 1 83 ? 45.03600 37.34600 35.33900 1.000 40.70116 82 GLU A N 1
ATOM 1301 C CA . GLU A 1 83 ? 43.79600 37.02600 36.02900 1.000 36.64945 82 GLU A CA 1
ATOM 1302 C C . GLU A 1 83 ? 42.66400 36.92800 35.01700 1.000 36.98031 82 GLU A C 1
ATOM 1303 O O . GLU A 1 83 ? 42.50700 37.81000 34.17000 1.000 44.99463 82 GLU A O 1
ATOM 1315 N N . ILE A 1 84 ? 41.87000 35.87200 35.11900 1.000 37.76021 83 ILE A N 1
ATOM 1316 C CA . ILE A 1 84 ? 40.73500 35.65000 34.23100 1.000 34.83335 83 ILE A CA 1
ATOM 1317 C C . ILE A 1 84 ? 39.55800 35.26000 35.10700 1.000 38.97545 83 ILE A C 1
ATOM 1318 O O . ILE A 1 84 ? 39.65400 34.30600 35.88800 1.000 35.17500 83 ILE A O 1
ATOM 1334 N N . GLU A 1 85 ? 38.45500 35.99100 34.97300 1.000 37.01194 84 GLU A N 1
ATOM 1335 C CA . GLU A 1 85 ? 37.32200 35.87100 35.87500 1.000 38.56205 84 GLU A CA 1
ATOM 1336 C C . GLU A 1 85 ? 36.03200 35.78200 35.08700 1.000 40.23642 84 GLU A C 1
ATOM 1337 O O . GLU A 1 85 ? 35.88100 36.44900 34.06100 1.000 31.74767 84 GLU A O 1
ATOM 1349 N N . VAL A 1 86 ? 35.08800 34.99000 35.59300 1.000 31.00868 85 VAL A N 1
ATOM 1350 C CA . VAL A 1 86 ? 33.72800 34.98900 35.07300 1.000 30.48403 85 VAL A CA 1
ATOM 1351 C C . VAL A 1 86 ? 32.78700 34.95500 36.26400 1.000 25.23302 85 VAL A C 1
ATOM 1352 O O . VAL A 1 86 ? 33.09700 34.35800 37.29900 1.000 34.29570 85 VAL A O 1
ATOM 1365 N N . GLU A 1 87 ? 31.63400 35.60200 36.11400 1.000 27.82770 86 GLU A N 1
ATOM 1366 C CA . GLU A 1 87 ? 30.55500 35.43300 37.07700 1.000 25.48001 86 GLU A CA 1
ATOM 1367 C C . GLU A 1 87 ? 29.78200 34.17800 36.70200 1.000 29.70085 86 GLU A C 1
ATOM 1368 O O . GLU A 1 87 ? 29.57600 33.90600 35.51900 1.000 30.74903 86 GLU A O 1
ATOM 1380 N N . VAL A 1 88 ? 29.37600 33.40400 37.70600 1.000 28.54458 87 VAL A N 1
ATOM 1381 C CA . VAL A 1 88 ? 28.59200 32.19200 37.48800 1.000 26.40952 87 VAL A CA 1
ATOM 1382 C C . VAL A 1 88 ? 27.29700 32.28600 38.29700 1.000 31.29650 87 VAL A C 1
ATOM 1383 O O . VAL A 1 88 ? 27.18200 33.04400 39.26300 1.000 31.95522 87 VAL A O 1
ATOM 1396 N N . SER A 1 89 ? 26.30400 31.51200 37.87800 1.000 32.02496 88 SER A N 1
ATOM 1397 C CA . SER A 1 89 ? 24.96100 31.69500 38.42300 1.000 38.95221 88 SER A CA 1
ATOM 1398 C C . SER A 1 89 ? 24.76800 31.03200 39.78000 1.000 32.32129 88 SER A C 1
ATOM 1399 O O . SER A 1 89 ? 23.86800 31.42400 40.52900 1.000 36.74343 88 SER A O 1
ATOM 1407 N N . ASP A 1 90 ? 25.58000 30.04000 40.11800 1.000 30.58736 89 ASP A N 1
ATOM 1408 C CA . ASP A 1 90 ? 25.28900 29.19000 41.26400 1.000 34.19163 89 ASP A CA 1
ATOM 1409 C C . ASP A 1 90 ? 26.60400 28.66300 41.80800 1.000 34.67725 89 ASP A C 1
ATOM 1410 O O . ASP A 1 90 ? 27.32600 27.94800 41.10900 1.000 34.27514 89 ASP A O 1
ATOM 1419 N N . LEU A 1 91 ? 26.90500 28.99800 43.06100 1.000 33.72770 90 LEU A N 1
ATOM 1420 C CA . LEU A 1 91 ? 28.18900 28.59600 43.62300 1.000 35.69689 90 LEU A CA 1
ATOM 1421 C C . LEU A 1 91 ? 28.23400 27.09900 43.90100 1.000 34.49556 90 LEU A C 1
ATOM 1422 O O . LEU A 1 91 ? 29.24100 26.44400 43.61900 1.000 33.35914 90 LEU A O 1
ATOM 1438 N N . HIS A 1 92 ? 27.16800 26.54200 44.47900 1.000 38.08145 91 HIS A N 1
ATOM 1439 C CA . HIS A 1 92 ? 27.17300 25.11400 44.78500 1.000 35.39398 91 HIS A CA 1
ATOM 1440 C C . HIS A 1 92 ? 27.36400 24.30000 43.51500 1.000 32.73483 91 HIS A C 1
ATOM 1441 O O . HIS A 1 92 ? 28.14400 23.33700 43.48200 1.000 35.74708 91 HIS A O 1
ATOM 1455 N N . LYS A 1 93 ? 26.68700 24.69300 42.44600 1.000 32.60383 92 LYS A N 1
ATOM 1456 C CA . LYS A 1 93 ? 26.77400 23.89800 41.23100 1.000 37.25959 92 LYS A CA 1
ATOM 1457 C C . LYS A 1 93 ? 28.14600 24.03300 40.58800 1.000 31.28699 92 LYS A C 1
ATOM 1458 O O . LYS A 1 93 ? 28.68400 23.05200 40.06900 1.000 34.64039 92 LYS A O 1
ATOM 1477 N N . MET A 1 94 ? 28.73400 25.23400 40.61300 1.000 33.72364 93 MET A N 1
ATOM 1478 C CA . MET A 1 94 ? 30.07000 25.39400 40.04700 1.000 31.74281 93 MET A CA 1
ATOM 1479 C C . MET A 1 94 ? 31.09000 24.57900 40.82700 1.000 33.11258 93 MET A C 1
ATOM 1480 O O . MET A 1 94 ? 31.98400 23.96100 40.24100 1.000 33.73826 93 MET A O 1
ATOM 1494 N N . ASP A 1 95 ? 30.98000 24.58300 42.15500 1.000 35.55647 94 ASP A N 1
ATOM 1495 C CA . ASP A 1 95 ? 31.86700 23.76900 42.98100 1.000 35.94707 94 ASP A CA 1
ATOM 1496 C C . ASP A 1 95 ? 31.68800 22.28300 42.68200 1.000 38.41186 94 ASP A C 1
ATOM 1497 O O . ASP A 1 95 ? 32.66400 21.52300 42.62700 1.000 43.57228 94 ASP A O 1
ATOM 1506 N N . LEU A 1 96 ? 30.44400 21.85700 42.47900 1.000 41.82907 95 LEU A N 1
ATOM 1507 C CA . LEU A 1 96 ? 30.17500 20.46800 42.12000 1.000 41.23344 95 LEU A CA 1
ATOM 1508 C C . LEU A 1 96 ? 30.81500 20.11600 40.78600 1.000 38.67017 95 LEU A C 1
ATOM 1509 O O . LEU A 1 96 ? 31.40400 19.04100 40.63200 1.000 38.00159 95 LEU A O 1
ATOM 1525 N N . ILE A 1 97 ? 30.68000 20.99800 39.79700 1.000 36.86599 96 ILE A N 1
ATOM 1526 C CA . ILE A 1 97 ? 31.29900 20.75600 38.49700 1.000 35.61196 96 ILE A CA 1
ATOM 1527 C C . ILE A 1 97 ? 32.80400 20.59600 38.64400 1.000 38.24334 96 ILE A C 1
ATOM 1528 O O . ILE A 1 97 ? 33.41100 19.69200 38.05900 1.000 41.41496 96 ILE A O 1
ATOM 1544 N N . LEU A 1 98 ? 33.43000 21.49000 39.41000 1.000 38.89306 97 LEU A N 1
ATOM 1545 C CA . LEU A 1 98 ? 34.87400 21.42500 39.58600 1.000 39.02783 97 LEU A CA 1
ATOM 1546 C C . LEU A 1 98 ? 35.27300 20.12000 40.24700 1.000 40.17450 97 LEU A C 1
ATOM 1547 O O . LEU A 1 98 ? 36.26800 19.49300 39.86100 1.000 38.20671 97 LEU A O 1
ATOM 1563 N N . ARG A 1 99 ? 34.50100 19.68300 41.23900 1.000 39.76601 98 ARG A N 1
ATOM 1564 C CA . ARG A 1 99 ? 34.84400 18.44100 41.91500 1.000 41.59920 98 ARG A CA 1
ATOM 1565 C C . ARG A 1 99 ? 34.57400 17.23700 41.02200 1.000 48.01187 98 ARG A C 1
ATOM 1566 O O . ARG A 1 99 ? 35.33300 16.25900 41.05000 1.000 45.95807 98 ARG A O 1
ATOM 1587 N N . LYS A 1 100 ? 33.51400 17.29300 40.21200 1.000 46.34093 99 LYS A N 1
ATOM 1588 C CA . LYS A 1 100 ? 33.26400 16.21800 39.25300 1.000 44.66842 99 LYS A CA 1
ATOM 1589 C C . LYS A 1 100 ? 34.38700 16.12400 38.23200 1.000 46.59536 99 LYS A C 1
ATOM 1590 O O . LYS A 1 100 ? 34.70600 15.03100 37.75000 1.000 49.31526 99 LYS A O 1
ATOM 1609 N N . LEU A 1 101 ? 34.99600 17.25700 37.88800 1.000 43.75377 100 LEU A N 1
ATOM 1610 C CA . LEU A 1 101 ? 36.11000 17.26100 36.94900 1.000 44.73069 100 LEU A CA 1
ATOM 1611 C C . LEU A 1 101 ? 37.41000 16.79200 37.58300 1.000 43.23313 100 LEU A C 1
ATOM 1612 O O . LEU A 1 101 ? 38.37800 16.54400 36.86100 1.000 52.64876 100 LEU A O 1
ATOM 1628 N N . GLY A 1 102 ? 37.45700 16.65300 38.90100 1.000 47.36701 101 GLY A N 1
ATOM 1629 C CA . GLY A 1 102 ? 38.63400 16.13200 39.57100 1.000 46.12393 101 GLY A CA 1
ATOM 1630 C C . GLY A 1 102 ? 39.36600 17.14200 40.42300 1.000 52.67608 101 GLY A C 1
ATOM 1631 O O . GLY A 1 102 ? 40.33200 16.77000 41.09100 1.000 50.12702 101 GLY A O 1
ATOM 1635 N N . PHE A 1 103 ? 38.93800 18.39800 40.43400 1.000 48.38582 102 PHE A N 1
ATOM 1636 C CA . PHE A 1 103 ? 39.54900 19.38500 41.31800 1.000 45.06146 102 PHE A CA 1
ATOM 1637 C C . PHE A 1 103 ? 39.17100 19.10800 42.77100 1.000 57.83787 102 PHE A C 1
ATOM 1638 O O . PHE A 1 103 ? 38.08500 18.60200 43.07100 1.000 50.18215 102 PHE A O 1
ATOM 1655 N N . ILE A 1 104 ? 40.08200 19.44300 43.66800 1.000 46.93522 103 ILE A N 1
ATOM 1656 C CA . ILE A 1 104 ? 39.89900 19.15600 45.09500 1.000 47.31749 103 ILE A CA 1
ATOM 1657 C C . ILE A 1 104 ? 39.92400 20.49100 45.83800 1.000 51.64656 103 ILE A C 1
ATOM 1658 O O . ILE A 1 104 ? 40.76100 21.27600 45.54100 1.000 44.77067 103 ILE A O 1
ATOM 1674 N N . ARG A 1 105 ? 38.99400 20.71900 46.73100 1.000 47.43340 104 ARG A N 1
ATOM 1675 C CA . ARG A 1 105 ? 38.99100 21.91600 47.56200 1.000 43.40624 104 ARG A CA 1
ATOM 1676 C C . ARG A 1 105 ? 40.21000 21.93000 48.47500 1.000 54.60244 104 ARG A C 1
ATOM 1677 O O . ARG A 1 105 ? 40.48900 20.95200 49.17400 1.000 58.88937 104 ARG A O 1
ATOM 1698 N N . SER A 1 106 ? 40.93700 23.04700 48.46200 1.000 50.63418 105 SER A N 1
ATOM 1699 C CA . SER A 1 106 ? 42.23400 23.15700 49.12800 1.000 58.11037 105 SER A CA 1
ATOM 1700 C C . SER A 1 106 ? 42.14300 23.90300 50.45500 1.000 76.03193 105 SER A C 1
ATOM 1701 O O . SER A 1 106 ? 42.52000 23.37000 51.50500 1.000 73.64202 105 SER A O 1
ATOM 1709 N N . PHE A 1 107 ? 41.67500 25.14600 50.41900 1.000 45.07716 106 PHE A N 1
ATOM 1710 C CA . PHE A 1 107 ? 41.59700 25.99500 51.59600 1.000 36.59432 106 PHE A CA 1
ATOM 1711 C C . PHE A 1 107 ? 40.56100 27.07300 51.32900 1.000 38.00540 106 PHE A C 1
ATOM 1712 O O . PHE A 1 107 ? 40.16500 27.31400 50.18500 1.000 43.54991 106 PHE A O 1
ATOM 1716 N N . GLN A 1 108 ? 40.13600 27.72200 52.40500 1.000 41.45481 107 GLN A N 1
ATOM 1717 C CA . GLN A 1 108 ? 39.13200 28.77200 52.35700 1.000 44.34191 107 GLN A CA 1
ATOM 1718 C C . GLN A 1 108 ? 39.69100 30.03700 52.99900 1.000 43.43584 107 GLN A C 1
ATOM 1719 O O . GLN A 1 108 ? 40.36600 29.97300 54.02800 1.000 42.58822 107 GLN A O 1
ATOM 1733 N N . VAL A 1 109 ? 39.42300 31.18100 52.37600 1.000 31.43510 108 VAL A N 1
ATOM 1734 C CA . VAL A 1 109 ?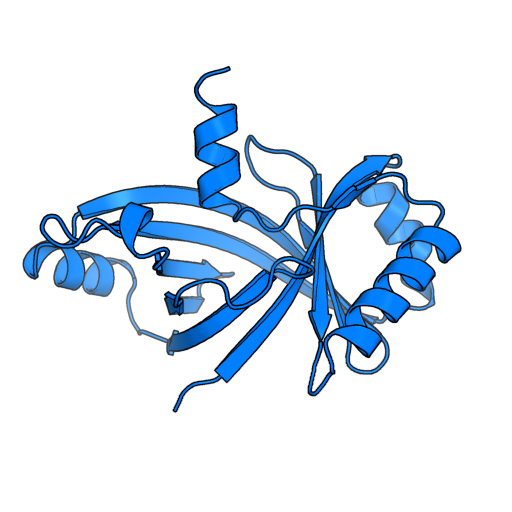 39.80500 32.49400 52.89100 1.000 30.26944 108 VAL A CA 1
ATOM 1735 C C . VAL A 1 109 ? 38.53000 33.29700 53.05800 1.000 30.84761 108 VAL A C 1
ATOM 1736 O O . VAL A 1 109 ? 37.64500 33.25800 52.19500 1.000 32.33625 108 VAL A O 1
ATOM 1749 N N . GLU A 1 110 ? 38.40700 33.98700 54.17800 1.000 32.10430 109 GLU A N 1
ATOM 1750 C CA . GLU A 1 110 ? 37.24200 34.82800 54.41500 1.000 33.10079 109 GLU A CA 1
ATOM 1751 C C . GLU A 1 110 ? 37.70000 36.19000 54.90700 1.000 37.38144 109 GLU A C 1
ATOM 1752 O O . GLU A 1 110 ? 38.60500 36.28200 55.74400 1.000 36.94572 109 GLU A O 1
ATOM 1764 N N . LYS A 1 111 ? 37.06700 37.24900 54.39500 1.000 32.01098 110 LYS A N 1
ATOM 1765 C CA . LYS A 1 111 ? 37.45100 38.58500 54.80700 1.000 32.05925 110 LYS A CA 1
ATOM 1766 C C . LYS A 1 111 ? 36.27500 39.54200 54.69900 1.000 31.90319 110 LYS A C 1
ATOM 1767 O O . LYS A 1 111 ? 35.28000 39.26600 54.03500 1.000 30.44786 110 LYS A O 1
ATOM 1786 N N . ILE A 1 112 ? 36.42800 40.68000 55.37100 1.000 32.64212 111 ILE A N 1
ATOM 1787 C CA . ILE A 1 112 ? 35.66600 41.89400 55.11600 1.000 29.17069 111 ILE A CA 1
ATOM 1788 C C . ILE A 1 112 ? 36.61000 42.89900 54.47400 1.000 26.58762 111 ILE A C 1
ATOM 1789 O O . ILE A 1 112 ? 37.69100 43.16600 55.00800 1.000 31.62869 111 ILE A O 1
ATOM 1805 N N . ARG A 1 113 ? 36.20000 43.45000 53.33500 1.000 32.55747 112 ARG A N 1
ATOM 1806 C CA . ARG A 1 113 ? 37.00400 44.35800 52.53400 1.000 29.31109 112 ARG A CA 1
ATOM 1807 C C . ARG A 1 113 ? 36.24200 45.65500 52.33000 1.000 32.24799 112 ARG A C 1
ATOM 1808 O O . ARG A 1 113 ? 35.08400 45.64000 51.89400 1.000 32.01204 112 ARG A O 1
ATOM 1829 N N . LYS A 1 114 ? 36.89600 46.76600 52.63200 1.000 30.38818 113 LYS A N 1
ATOM 1830 C CA . LYS A 1 114 ? 36.33600 48.09800 52.44200 1.000 32.28229 113 LYS A CA 1
ATOM 1831 C C . LYS A 1 114 ? 37.13100 48.78800 51.34600 1.000 38.60714 113 LYS A C 1
ATOM 1832 O O . LYS A 1 114 ? 38.34300 48.99200 51.49000 1.000 31.95548 113 LYS A O 1
ATOM 1851 N N . ASN A 1 115 ? 36.44600 49.13500 50.25600 1.000 31.36394 114 ASN A N 1
ATOM 1852 C CA . ASN A 1 115 ? 37.07600 49.67000 49.06000 1.000 35.26651 114 ASN A CA 1
ATOM 1853 C C . ASN A 1 115 ? 36.91600 51.18300 48.98500 1.000 44.67956 114 ASN A C 1
ATOM 1854 O O . ASN A 1 115 ? 35.81100 51.71700 49.15100 1.000 36.52480 114 ASN A O 1
ATOM 1865 N N . TYR A 1 116 ? 38.02900 51.85400 48.71000 1.000 36.47713 115 TYR A N 1
ATOM 1866 C CA . TYR A 1 116 ? 38.09700 53.28900 48.51600 1.000 38.62624 115 TYR A CA 1
ATOM 1867 C C . TYR A 1 116 ? 38.78800 53.57600 47.19000 1.000 45.64306 115 TYR A C 1
ATOM 1868 O O . TYR A 1 116 ? 39.59000 52.77600 46.69700 1.000 45.99942 115 TYR A O 1
ATOM 1886 N N . LYS A 1 117 ? 38.48300 54.74200 46.63300 1.000 42.83806 116 LYS A N 1
ATOM 1887 C CA . LYS A 1 117 ? 38.96600 55.15400 45.32500 1.000 53.57982 116 LYS A CA 1
ATOM 1888 C C . LYS A 1 117 ? 39.71200 56.47200 45.45000 1.000 51.06662 116 LYS A C 1
ATOM 1889 O O . LYS A 1 117 ? 39.25700 57.39300 46.13800 1.000 57.42424 116 LYS A O 1
ATOM 1908 N N . TYR A 1 118 ? 40.85700 56.55900 44.77600 1.000 51.59311 117 TYR A N 1
ATOM 1909 C CA . TYR A 1 118 ? 41.62300 57.80400 44.73300 1.000 61.09833 117 TYR A CA 1
ATOM 1910 C C . TYR A 1 118 ? 42.34000 57.84900 43.38800 1.000 73.09617 117 TYR A C 1
ATOM 1911 O O . TYR A 1 118 ? 43.33700 57.14700 43.19600 1.000 83.06172 117 TYR A O 1
ATOM 1929 N N . ALA A 1 119 ? 41.81500 58.65900 42.46800 1.000 89.91597 118 ALA A N 1
ATOM 1930 C CA . ALA A 1 119 ? 42.47500 58.95200 41.20200 1.000 91.48828 118 ALA A CA 1
ATOM 1931 C C . ALA A 1 119 ? 43.06200 57.70500 40.55600 1.000 66.70492 118 ALA A C 1
ATOM 1932 O O . ALA A 1 119 ? 44.28800 57.56800 40.45000 1.000 97.04805 118 ALA A O 1
ATOM 1939 N N . ASP A 1 120 ? 42.19700 56.78900 40.12400 1.000 65.19870 119 ASP A N 1
ATOM 1940 C CA . ASP A 1 120 ? 42.56500 55.59500 39.36900 1.000 78.02155 119 ASP A CA 1
ATOM 1941 C C . ASP A 1 120 ? 43.30600 54.56700 40.21400 1.000 84.27880 119 ASP A C 1
ATOM 1942 O O . ASP A 1 120 ? 43.90200 53.62900 39.66200 1.000 76.25031 119 ASP A O 1
ATOM 1951 N N . PHE A 1 121 ? 43.27400 54.70200 41.53700 1.000 77.40031 120 PHE A N 1
ATOM 1952 C CA . PHE A 1 121 ? 43.78600 53.69600 42.45600 1.000 58.41097 120 PHE A CA 1
ATOM 1953 C C . PHE A 1 121 ? 42.64800 53.18700 43.33000 1.000 46.73189 120 PHE A C 1
ATOM 1954 O O . PHE A 1 121 ? 41.79200 53.96400 43.76800 1.000 55.50709 120 PHE A O 1
ATOM 1971 N N . ILE A 1 122 ? 42.64200 51.88200 43.57400 1.000 50.21976 121 ILE A N 1
ATOM 1972 C CA . ILE A 1 122 ? 41.68100 51.24400 44.46700 1.000 43.12900 121 ILE A CA 1
ATOM 1973 C C . ILE A 1 122 ? 42.42900 50.81000 45.71400 1.000 37.47756 121 ILE A C 1
ATOM 1974 O O . ILE A 1 122 ? 43.37800 50.02200 45.63000 1.000 48.18400 121 ILE A O 1
ATOM 1990 N N . ILE A 1 123 ? 42.00300 51.32900 46.86200 1.000 36.15466 122 ILE A N 1
ATOM 1991 C CA . ILE A 1 123 ? 42.58200 51.01600 48.15900 1.000 34.61456 122 ILE A CA 1
ATOM 1992 C C . ILE A 1 123 ? 41.59000 50.13300 48.89500 1.000 37.53402 122 ILE A C 1
ATOM 1993 O O . ILE A 1 123 ? 40.44000 50.53500 49.11200 1.000 40.69202 122 ILE A O 1
ATOM 2009 N N . SER A 1 124 ? 42.03000 48.93600 49.27600 1.000 32.69361 123 SER A N 1
ATOM 2010 C CA . SER A 1 124 ? 41.18500 47.94400 49.93200 1.000 29.05252 123 SER A CA 1
ATOM 2011 C C . SER A 1 124 ? 41.69800 47.71700 51.34500 1.000 33.96941 123 SER A C 1
ATOM 2012 O O . SER A 1 124 ? 42.83200 47.28100 51.52400 1.000 32.55424 123 SER A O 1
ATOM 2020 N N . LEU A 1 125 ? 40.86000 48.00300 52.33500 1.000 30.22799 124 LEU A N 1
ATOM 2021 C CA . LEU A 1 125 ? 41.16700 47.73500 53.73600 1.000 29.21662 124 LEU A CA 1
ATOM 2022 C C . LEU A 1 125 ? 40.59100 46.37000 54.10000 1.000 29.79143 124 LEU A C 1
ATOM 2023 O O . LEU A 1 125 ? 39.36800 46.20100 54.14900 1.000 28.81593 124 LEU A O 1
ATOM 2039 N N . ASP A 1 126 ? 41.46900 45.41000 54.38400 1.000 34.51635 125 ASP A N 1
ATOM 2040 C CA . ASP A 1 126 ? 41.10800 44.00100 54.48800 1.000 33.12996 125 ASP A CA 1
ATOM 2041 C C . ASP A 1 126 ? 41.24200 43.52800 55.93300 1.000 32.05223 125 ASP A C 1
ATOM 2042 O O . ASP A 1 126 ? 42.32400 43.61300 56.52800 1.000 32.80672 125 ASP A O 1
ATOM 2051 N N . SER A 1 127 ? 40.15800 43.00000 56.47400 1.000 31.55287 126 SER A N 1
ATOM 2052 C CA A SER A 1 127 ? 40.14800 42.35400 57.77800 0.383 28.23064 126 SER A CA 1
ATOM 2053 C CA B SER A 1 127 ? 40.14300 42.35400 57.78300 0.617 30.69501 126 SER A CA 1
ATOM 2054 C C . SER A 1 127 ? 39.99500 40.86300 57.50400 1.000 34.40378 126 SER A C 1
ATOM 2055 O O . SER A 1 127 ? 38.89800 40.38800 57.18800 1.000 34.27106 126 SER A O 1
ATOM 2068 N N . ILE A 1 128 ? 41.09700 40.13200 57.60000 1.000 32.81584 127 ILE A N 1
ATOM 2069 C CA . ILE A 1 128 ? 41.14400 38.73700 57.18600 1.000 39.61836 127 ILE A CA 1
ATOM 2070 C C . ILE A 1 128 ? 40.92000 37.86400 58.40800 1.000 39.64160 127 ILE A C 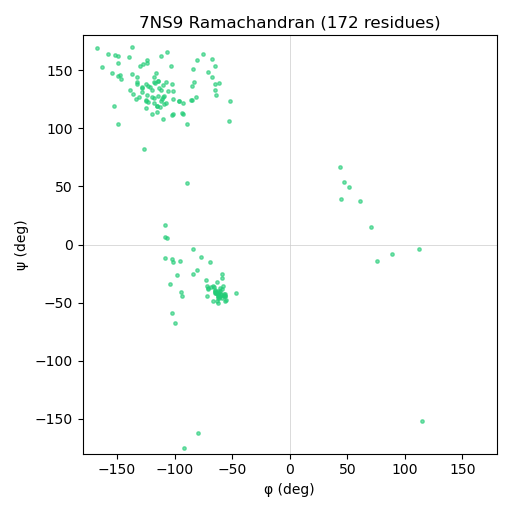1
ATOM 2071 O O . ILE A 1 128 ? 41.65200 37.96200 59.40100 1.000 40.91772 127 ILE A O 1
ATOM 2087 N N . LYS A 1 129 ? 39.90900 37.01700 58.33700 1.000 45.90572 128 LYS A N 1
ATOM 2088 C CA . LYS A 1 129 ? 39.67300 36.04000 59.38500 1.000 45.57134 128 LYS A CA 1
ATOM 2089 C C . LYS A 1 129 ? 40.95100 35.25400 59.64800 1.000 68.49462 128 LYS A C 1
ATOM 2090 O O . LYS A 1 129 ? 41.54500 34.67900 58.72600 1.000 52.96506 128 LYS A O 1
ATOM 2109 N N . GLU A 1 130 ? 41.40200 35.26900 60.90200 1.000 63.16867 129 GLU A N 1
ATOM 2110 C CA . GLU A 1 130 ? 42.51600 34.49000 61.41800 1.000 57.87504 129 GLU A CA 1
ATOM 2111 C C . GLU A 1 130 ? 43.88600 35.04100 60.99800 1.000 61.69718 129 GLU A C 1
ATOM 2112 O O . GLU A 1 130 ? 44.89000 34.64200 61.59000 1.000 74.92187 129 GLU A O 1
ATOM 2124 N N . LEU A 1 131 ? 43.97500 35.93900 60.01400 1.000 48.00803 130 LEU A N 1
ATOM 2125 C CA . LEU A 1 131 ? 45.26600 36.50000 59.62800 1.000 47.68966 130 LEU A CA 1
ATOM 2126 C C . LEU A 1 131 ? 45.49100 37.92100 60.13200 1.000 46.63149 130 LEU A C 1
ATOM 2127 O O . LEU A 1 131 ? 46.62800 38.27500 60.43200 1.000 48.53794 130 LEU A O 1
ATOM 2143 N N . GLY A 1 132 ? 44.45400 38.74900 60.21400 1.000 44.34728 131 GLY A N 1
ATOM 2144 C CA . GLY A 1 132 ? 44.60600 40.09400 60.73500 1.000 49.86965 131 GLY A CA 1
ATOM 2145 C C . GLY A 1 132 ? 44.34700 41.14200 59.67400 1.000 41.35532 131 GLY A C 1
ATOM 2146 O O . GLY A 1 132 ? 43.60400 40.89700 58.71600 1.000 38.18520 131 GLY A O 1
ATOM 2150 N N . GLU A 1 133 ? 44.97900 42.30500 59.82000 1.000 36.59043 132 GLU A N 1
ATOM 2151 C CA . GLU A 1 133 ? 44.62800 43.48700 59.04400 1.000 34.23498 132 GLU A CA 1
ATOM 2152 C C . GLU A 1 133 ? 45.66400 43.77900 57.95900 1.000 33.19061 132 GLU A C 1
ATOM 2153 O O . GLU A 1 133 ? 46.87900 43.78600 58.21100 1.000 32.87942 132 GLU A O 1
ATOM 2165 N N . PHE A 1 134 ? 45.16400 44.02100 56.74500 1.000 31.87560 133 PHE A N 1
ATOM 2166 C CA . PHE A 1 134 ? 45.99100 44.25700 55.57600 1.000 33.35211 133 PHE A CA 1
ATOM 2167 C C . PHE A 1 134 ? 45.37300 45.37800 54.75300 1.000 26.60517 133 PHE A C 1
ATOM 2168 O O . PHE A 1 134 ? 44.18700 45.70400 54.88700 1.000 30.91755 133 PHE A O 1
ATOM 2185 N N . ILE A 1 135 ? 46.19200 45.95800 53.88500 1.000 33.29193 134 ILE A N 1
ATOM 2186 C CA . ILE A 1 135 ? 45.73200 46.89200 52.86800 1.000 29.58612 134 ILE A CA 1
ATOM 2187 C C . ILE A 1 135 ? 46.27500 46.43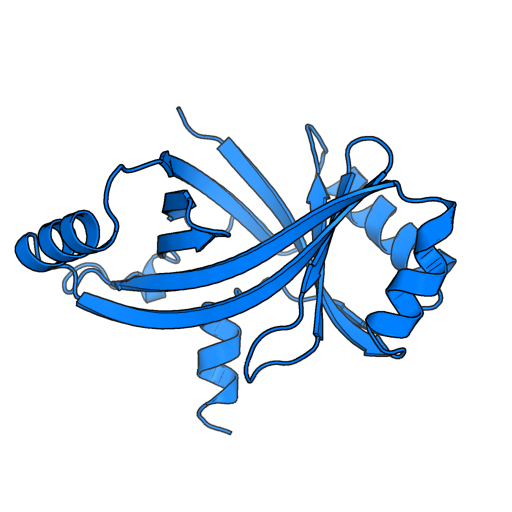100 51.53200 1.000 33.65361 134 ILE A C 1
ATOM 2188 O O . ILE A 1 135 ? 47.45900 46.08300 51.43400 1.000 32.31721 134 ILE A O 1
ATOM 2204 N N . GLU A 1 136 ? 45.41300 46.41800 50.50900 1.000 36.82315 135 GLU A N 1
ATOM 2205 C CA . GLU A 1 136 ? 45.83400 46.20700 49.13100 1.000 29.92092 135 GLU A CA 1
ATOM 2206 C C . GLU A 1 136 ? 45.57900 47.47600 48.32400 1.000 38.95690 135 GLU A C 1
ATOM 2207 O O . GLU A 1 136 ? 44.55700 48.14400 48.50700 1.000 34.79670 135 GLU A O 1
ATOM 2219 N N . ILE A 1 137 ? 46.51100 47.81200 47.43600 1.000 37.96532 136 ILE A N 1
ATOM 2220 C CA . ILE A 1 137 ? 46.34200 48.91300 46.49400 1.000 34.80366 136 ILE A CA 1
ATOM 2221 C C . ILE A 1 137 ? 46.56500 48.35800 45.09700 1.000 37.79913 136 ILE A C 1
ATOM 2222 O O . ILE A 1 137 ? 47.61500 47.76200 44.81700 1.000 38.87537 136 ILE A O 1
ATOM 2238 N N . GLU A 1 138 ? 45.56800 48.53200 44.23500 1.000 40.68993 137 GLU A N 1
ATOM 2239 C CA . GLU A 1 138 ? 45.57400 48.04000 42.86800 1.000 42.75597 137 GLU A CA 1
ATOM 2240 C C . GLU A 1 138 ? 45.52800 49.24700 41.94500 1.000 49.60804 137 GLU A C 1
ATOM 2241 O O . GLU A 1 138 ? 44.94500 50.28000 42.28500 1.000 71.07334 137 GLU A O 1
ATOM 2253 N N . GLY A 1 139 ? 46.16900 49.12400 40.78900 1.000 77.58807 138 GLY A N 1
ATOM 2254 C CA . GLY A 1 139 ? 46.29100 50.21900 39.83800 1.000 67.55478 138 GLY A CA 1
ATOM 2255 C C . GLY A 1 139 ? 45.41500 49.99200 38.61700 1.000 70.40195 138 GLY A C 1
ATOM 2256 O O . GLY A 1 139 ? 45.31100 48.86900 38.11400 1.000 79.74184 138 GLY A O 1
ATOM 2260 N N . ILE A 1 140 ? 44.78900 51.06700 38.15000 1.000 76.85734 139 ILE A N 1
ATOM 2261 C CA . ILE A 1 140 ? 43.97800 51.04800 36.93800 1.000 85.05056 139 ILE A CA 1
ATOM 2262 C C . ILE A 1 140 ? 44.81100 51.67300 35.82800 1.000 70.62727 139 ILE A C 1
ATOM 2263 O O . ILE A 1 140 ? 45.08000 52.88000 35.84800 1.000 83.28633 139 ILE A O 1
ATOM 2279 N N . ASN A 1 141 ? 45.21300 50.86000 34.85100 1.000 88.56678 140 ASN A N 1
ATOM 2280 C CA . ASN A 1 141 ? 46.06800 51.31700 33.76000 1.000 79.02058 140 ASN A CA 1
ATOM 2281 C C . ASN A 1 141 ? 47.30000 52.02700 34.31000 1.000 77.08776 140 ASN A C 1
ATOM 2282 O O . ASN A 1 141 ? 47.65200 53.13400 33.89300 1.000 88.58165 140 ASN A O 1
ATOM 2293 N N . LYS A 1 142 ? 47.96200 51.37100 35.26000 1.000 77.49506 141 LYS A N 1
ATOM 2294 C CA . L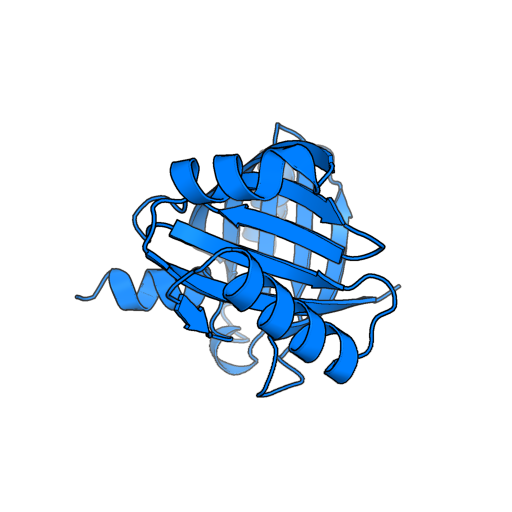YS A 1 142 ? 49.10300 51.93100 35.96700 1.000 71.88044 141 LYS A CA 1
ATOM 2295 C C . LYS A 1 142 ? 50.34500 51.09200 35.71100 1.000 77.80371 141 LYS A C 1
ATOM 2296 O O . LYS A 1 142 ? 50.26900 49.86600 35.59500 1.000 71.11792 141 LYS A O 1
ATOM 2315 N N . THR A 1 143 ? 51.48700 51.75800 35.62100 1.000 77.44050 142 THR A N 1
ATOM 2316 C CA . THR A 1 143 ? 52.74800 51.04300 35.57900 1.000 72.22522 142 THR A CA 1
ATOM 2317 C C . THR A 1 143 ? 53.15900 50.63900 36.98800 1.000 66.27816 142 THR A C 1
ATOM 2318 O O . THR A 1 143 ? 52.71300 51.21400 37.98800 1.000 63.08571 142 THR A O 1
ATOM 2329 N N . GLU A 1 144 ? 54.03300 49.63500 37.05800 1.000 66.26835 143 GLU A N 1
ATOM 2330 C CA . GLU A 1 144 ? 54.54200 49.20400 38.35300 1.000 61.55512 143 GLU A CA 1
ATOM 2331 C C . GLU A 1 144 ? 55.18100 50.36800 39.09600 1.000 59.97604 143 GLU A C 1
ATOM 2332 O O . GLU A 1 144 ? 54.95000 50.55300 40.29500 1.000 55.59343 143 GLU A O 1
ATOM 2344 N N . LYS A 1 145 ? 55.98200 51.16800 38.39600 1.000 63.98693 144 LYS A N 1
ATOM 2345 C CA . LYS A 1 145 ? 56.60300 52.33600 39.01600 1.000 66.12840 144 LYS A CA 1
ATOM 2346 C C . LYS A 1 145 ? 55.55400 53.24300 39.64500 1.000 60.53672 144 LYS A C 1
ATOM 2347 O O . LYS A 1 145 ? 55.70300 53.68500 40.79000 1.000 57.20880 144 LYS A O 1
ATOM 2366 N N . GLU A 1 146 ? 54.48700 53.54300 38.90000 1.000 62.52946 145 GLU A N 1
ATOM 2367 C CA . GLU A 1 146 ? 53.45800 54.44500 39.40500 1.000 64.19722 145 GLU A CA 1
ATOM 2368 C C . GLU A 1 146 ? 52.79200 53.87900 40.65100 1.000 55.52792 145 GLU A C 1
ATOM 2369 O O . GLU A 1 146 ? 52.53900 54.60900 41.61300 1.000 58.02664 145 GLU A O 1
ATOM 2381 N N . LEU A 1 147 ? 52.49400 52.57800 40.64900 1.000 53.89123 146 LEU A N 1
ATOM 2382 C CA . LEU A 1 147 ? 51.87300 51.95800 41.81200 1.000 51.06895 146 LEU A CA 1
ATOM 2383 C C . LEU A 1 147 ? 52.79000 52.03500 43.02700 1.000 46.36365 146 LEU A C 1
ATOM 2384 O O . LEU A 1 147 ? 52.36500 52.43600 44.11700 1.000 43.60289 146 LEU A O 1
ATOM 2400 N N . ILE A 1 148 ? 54.06000 51.66000 42.85600 1.000 47.49154 147 ILE A N 1
ATOM 2401 C CA . ILE A 1 148 ? 55.01000 51.70100 43.96900 1.000 45.40236 147 ILE A CA 1
ATOM 2402 C C . ILE A 1 148 ? 55.09700 53.10800 44.55000 1.000 45.17094 147 ILE A C 1
ATOM 2403 O O . ILE A 1 148 ? 55.08800 53.30000 45.77600 1.000 42.49215 147 ILE A O 1
ATOM 2419 N N . SER A 1 149 ? 55.17700 54.11300 43.68000 1.000 48.51972 148 SER A N 1
ATOM 2420 C CA . SER A 1 149 ? 55.28300 55.49000 44.14200 1.000 49.12964 148 SER A CA 1
ATOM 2421 C C . SER A 1 149 ? 54.02500 55.93300 44.87900 1.000 55.09415 148 SER A C 1
ATOM 2422 O O . SER A 1 149 ? 54.11000 56.61900 45.90400 1.000 45.79307 148 SER A O 1
ATOM 2430 N N . PHE A 1 150 ? 52.84500 55.56800 44.37800 1.000 47.05869 149 PHE A N 1
ATOM 2431 C CA . PHE A 1 150 ? 51.63900 55.98200 45.07500 1.000 45.61025 149 PHE A CA 1
ATOM 2432 C C . PHE A 1 150 ? 51.56300 55.34300 46.45700 1.000 41.58019 149 PHE A C 1
ATOM 2433 O O . PHE A 1 150 ? 51.17500 55.99600 47.43400 1.000 40.67517 149 PHE A O 1
ATOM 2450 N N . VAL A 1 151 ? 51.92900 54.06600 46.56300 1.000 39.70866 150 VAL A N 1
ATOM 2451 C CA . VAL A 1 151 ? 51.83800 53.39100 47.85500 1.000 38.03362 150 VAL A CA 1
ATOM 2452 C C . VAL A 1 151 ? 52.79100 54.02700 48.85400 1.000 36.04613 150 VAL A C 1
ATOM 2453 O O . VAL A 1 151 ? 52.45600 54.20000 50.03000 1.000 34.52156 150 VAL A O 1
ATOM 2466 N N . ASP A 1 152 ? 53.99100 54.39300 48.40800 1.000 37.83408 151 ASP A N 1
ATOM 2467 C CA . ASP A 1 152 ? 54.89800 55.10200 49.30000 1.000 41.40879 151 ASP A CA 1
ATOM 2468 C C . ASP A 1 152 ? 54.28600 56.40900 49.79400 1.000 48.06606 151 ASP A C 1
ATOM 2469 O O . ASP A 1 152 ? 54.40200 56.74700 50.97800 1.000 38.26316 151 ASP A O 1
ATOM 2478 N N . GLU A 1 153 ? 53.64700 57.16800 48.89800 1.000 41.09317 152 GLU A N 1
ATOM 2479 C CA . GLU A 1 153 ? 52.98000 58.39800 49.31200 1.000 50.28229 152 GLU A CA 1
ATOM 2480 C C . GLU A 1 153 ? 51.81600 58.09400 50.24900 1.000 51.14036 152 GLU A C 1
ATOM 2481 O O . GLU A 1 153 ? 51.58600 58.81600 51.22600 1.000 41.10216 152 GLU A O 1
ATOM 2493 N N . PHE A 1 154 ? 51.07700 57.01900 49.96500 1.000 38.58317 153 PHE A N 1
ATOM 2494 C CA . PHE A 1 154 ? 49.91100 56.65600 50.77000 1.000 38.43227 153 PHE A CA 1
ATOM 2495 C C . PHE A 1 154 ? 50.29600 56.34600 52.21900 1.000 39.43560 153 PHE A C 1
ATOM 2496 O O . PHE A 1 154 ? 49.69000 56.87700 53.16600 1.000 38.37112 153 PHE A O 1
ATOM 2513 N N . VAL A 1 155 ? 51.30200 55.49100 52.41900 1.000 34.63434 154 VAL A N 1
ATOM 2514 C CA . VAL A 1 155 ? 51.66400 55.11600 53.78600 1.000 32.91490 154 VAL A CA 1
ATOM 2515 C C . VAL A 1 155 ? 52.26200 56.30400 54.53000 1.000 34.13122 154 VAL A C 1
ATOM 2516 O O . VAL A 1 155 ? 52.02900 56.48100 55.73400 1.000 37.14074 154 VAL A O 1
ATOM 2529 N N . LYS A 1 156 ? 53.03700 57.13800 53.83000 1.000 39.47909 155 LYS A N 1
ATOM 2530 C CA . LYS A 1 156 ? 53.62900 58.30800 54.47500 1.000 42.66340 155 LYS A CA 1
ATOM 2531 C C . LYS A 1 156 ? 52.55800 59.30400 54.88500 1.000 46.54085 155 LYS A C 1
ATOM 2532 O O . LYS A 1 156 ? 52.53900 59.77200 56.02900 1.000 40.55398 155 LYS A O 1
ATOM 2551 N N . LYS A 1 157 ? 51.64200 59.62500 53.96200 1.000 41.51385 156 LYS A N 1
ATOM 2552 C CA . LYS A 1 157 ? 50.61800 60.63000 54.23400 1.000 43.00533 156 LYS A CA 1
ATOM 2553 C C . LYS A 1 157 ? 49.77300 60.25800 55.44700 1.000 50.95746 156 LYS A C 1
ATOM 2554 O O . LYS A 1 157 ? 49.36800 61.13100 56.22500 1.000 50.29721 156 LYS A O 1
ATOM 2573 N N . HIS A 1 158 ? 49.49800 58.97000 55.63900 1.000 44.17364 157 HIS A N 1
ATOM 2574 C CA . HIS A 1 158 ? 48.60000 58.53500 56.70100 1.000 42.39999 157 HIS A CA 1
ATOM 2575 C C . HIS A 1 158 ? 49.33000 57.84000 57.85100 1.000 42.28825 157 HIS A C 1
ATOM 2576 O O . HIS A 1 158 ? 48.69200 57.18200 58.68400 1.000 41.02775 157 HIS A O 1
ATOM 2590 N N . GLN A 1 159 ? 50.64700 58.02000 57.93500 1.000 37.63189 158 GLN A N 1
ATOM 2591 C CA . GLN A 1 159 ? 51.47500 57.53600 59.04500 1.000 40.88690 158 GLN A CA 1
ATOM 2592 C C . GLN A 1 159 ? 51.17500 56.08100 59.38900 1.000 37.44565 158 GLN A C 1
ATOM 2593 O O . GLN A 1 159 ? 50.90900 55.71800 60.53500 1.000 40.55745 158 GLN A O 1
ATOM 2607 N N . ILE A 1 160 ? 51.24600 55.23200 58.38100 1.000 33.39784 159 ILE A N 1
ATOM 2608 C CA . ILE A 1 160 ? 51.00300 53.81300 58.54700 1.000 32.46922 159 ILE A CA 1
ATOM 2609 C C . ILE A 1 160 ? 52.33900 53.10600 58.69100 1.000 33.74945 159 ILE A C 1
ATOM 2610 O O . ILE A 1 160 ? 53.26200 53.34700 57.91000 1.000 34.62659 159 ILE A O 1
ATOM 2626 N N A GLN A 1 161 ? 52.42700 52.21700 59.66900 0.725 31.25934 160 GLN A N 1
ATOM 2627 N N B GLN A 1 161 ? 52.44700 52.26100 59.72600 0.275 31.35429 160 GLN A N 1
ATOM 2628 C CA A GLN A 1 161 ? 53.52700 51.27700 59.80000 0.725 31.29947 160 GLN A CA 1
ATOM 2629 C CA B GLN A 1 161 ? 53.60200 51.33800 59.80700 0.275 33.24310 160 GLN A CA 1
ATOM 2630 C C A GLN A 1 161 ? 53.08700 49.92900 59.25100 0.725 29.98403 160 GLN A C 1
ATOM 2631 C C B GLN A 1 161 ? 53.08900 50.14700 59.00300 0.275 48.61890 160 GLN A C 1
ATOM 2632 O O A GLN A 1 161 ? 51.97200 49.46900 59.54500 0.725 29.56073 160 GLN A O 1
ATOM 2633 O O B GLN A 1 161 ? 51.88800 49.87800 59.14900 0.275 42.23945 160 GLN A O 1
ATOM 2660 N N . TYR A 1 162 ? 53.95400 49.30800 58.44500 1.000 32.02601 161 TYR A N 1
ATOM 2661 C CA . TYR A 1 162 ? 53.52700 48.25400 57.52600 1.000 31.24457 161 TYR A CA 1
ATOM 2662 C C . TYR A 1 162 ? 54.70000 47.34100 57.19100 1.000 30.41986 161 TYR A C 1
ATOM 2663 O O . TYR A 1 162 ? 55.85900 47.66200 57.45000 1.000 34.27189 161 TYR A O 1
ATOM 2681 N N . GLU A 1 163 ? 54.37500 46.20900 56.56300 1.000 35.52093 162 GLU A N 1
ATOM 2682 C CA . GLU A 1 163 ? 55.34600 45.33100 55.91100 1.000 42.44449 162 GLU A CA 1
ATOM 2683 C C . GLU A 1 163 ? 54.73000 44.94100 54.57500 1.000 39.22768 162 GLU A C 1
ATOM 2684 O O . GLU A 1 163 ? 53.56200 44.54900 54.54100 1.000 36.89138 162 GLU A O 1
ATOM 2696 N N . LYS A 1 164 ? 55.47900 45.08600 53.48300 1.000 39.23567 163 LYS A N 1
ATOM 2697 C CA . LYS A 1 164 ? 54.97500 44.69100 52.17100 1.000 38.48282 163 LYS A CA 1
ATOM 2698 C C . LYS A 1 164 ? 55.20600 43.20500 51.95700 1.000 45.16076 163 LYS A C 1
ATOM 2699 O O . LYS A 1 164 ? 56.15800 42.62900 52.48800 1.000 41.39264 163 LYS A O 1
ATOM 2718 N N . THR A 1 165 ? 54.34100 42.58200 51.15900 1.000 41.00799 164 THR A N 1
ATOM 2719 C CA . THR A 1 165 ? 54.54400 41.18800 50.79300 1.000 42.45127 164 THR A CA 1
ATOM 2720 C C . THR A 1 165 ? 53.87200 40.90500 49.45800 1.000 41.57158 164 THR A C 1
ATOM 2721 O O . THR A 1 165 ? 52.84300 41.50300 49.11800 1.000 37.58945 164 THR A O 1
ATOM 2732 N N . ILE A 1 166 ? 54.46700 39.99000 48.69500 1.000 42.52767 165 ILE A N 1
ATOM 2733 C CA . ILE A 1 166 ? 53.86400 39.51600 47.45700 1.000 43.59911 165 ILE A CA 1
ATOM 2734 C C . ILE A 1 166 ? 53.30800 38.10800 47.60900 1.000 47.75211 165 ILE A C 1
ATOM 2735 O O . ILE A 1 166 ? 52.83700 37.51600 46.63100 1.000 48.36048 165 ILE A O 1
ATOM 2751 N N . LYS A 1 167 ? 53.33500 37.56400 48.82100 1.000 44.83490 166 LYS A N 1
ATOM 2752 C CA . LYS A 1 167 ? 52.61300 36.33700 49.11700 1.000 50.39155 166 LYS A CA 1
ATOM 2753 C C . LYS A 1 167 ? 51.10600 36.57400 49.05900 1.000 46.00455 166 LYS A C 1
ATOM 2754 O O . LYS A 1 167 ? 50.60400 37.63600 49.45100 1.000 43.45235 166 LYS A O 1
ATOM 2773 N N . SER A 1 168 ? 50.38000 35.56900 48.58500 1.000 44.43022 167 SER A N 1
ATOM 2774 C CA . SER A 1 168 ? 48.92600 35.62300 48.57900 1.000 42.47590 167 SER A CA 1
ATOM 2775 C C . SER A 1 168 ? 48.37400 35.38700 49.98400 1.000 45.56839 167 SER A C 1
ATOM 2776 O O . SER A 1 168 ? 49.07400 34.89900 50.88200 1.000 43.54877 167 SER A O 1
ATOM 2784 N N . TYR A 1 169 ? 47.09300 35.73900 50.16800 1.000 38.69765 168 TYR A N 1
ATOM 2785 C CA . TYR A 1 169 ? 46.42000 35.41200 51.42200 1.000 38.07575 168 TYR A CA 1
ATOM 2786 C C . TYR A 1 169 ? 46.39600 33.90600 51.64700 1.000 44.81872 168 TYR A C 1
ATOM 2787 O O . TYR A 1 169 ? 46.56400 33.44100 52.77800 1.000 45.40009 168 TYR A O 1
ATOM 2805 N N . LEU A 1 170 ? 46.16900 33.12900 50.58300 1.000 46.25301 169 LEU A N 1
ATOM 2806 C CA . LEU A 1 170 ? 46.21800 31.67500 50.70200 1.000 56.02771 169 LEU A CA 1
ATOM 2807 C C . LEU A 1 170 ? 47.56300 31.22500 51.26000 1.000 59.22379 169 LEU A C 1
ATOM 2808 O O . LEU A 1 170 ? 47.62200 30.43600 52.21100 1.000 61.23769 169 LEU A O 1
ATOM 2824 N N . GLU A 1 171 ? 48.65800 31.73500 50.69200 1.000 53.91574 170 GLU A N 1
ATOM 2825 C CA . GLU A 1 171 ? 49.99000 31.37100 51.17800 1.000 58.68157 170 GLU A CA 1
ATOM 2826 C C . GLU A 1 171 ? 50.21000 31.84600 52.60900 1.000 52.59712 170 GLU A C 1
ATOM 2827 O O . GLU A 1 171 ? 50.79200 31.12600 53.42700 1.000 56.57865 170 GLU A O 1
ATOM 2839 N N . LEU A 1 172 ? 49.76400 33.06200 52.93100 1.000 59.86596 171 LEU A N 1
ATOM 2840 C CA . LEU A 1 172 ? 49.95600 33.57100 54.28400 1.000 46.95140 171 LEU A CA 1
ATOM 2841 C C . LEU A 1 172 ? 49.14800 32.77100 55.29200 1.000 51.02453 171 LEU A C 1
ATOM 2842 O O . LEU A 1 172 ? 49.58100 32.58100 56.43200 1.000 57.18582 171 LEU A O 1
ATOM 2858 N N . LEU A 1 173 ? 47.95800 32.31900 54.89200 1.000 53.50154 172 LEU A N 1
ATOM 2859 C CA . LEU A 1 173 ? 47.12900 31.50400 55.77000 1.000 54.59201 172 LEU A CA 1
ATOM 2860 C C . LEU A 1 173 ? 47.82600 30.20000 56.13100 1.000 60.20199 172 LEU A C 1
ATOM 2861 O O . LEU A 1 173 ? 47.81200 29.77600 57.29300 1.000 84.45060 172 LEU A O 1
ATOM 2877 N N . VAL A 1 174 ? 48.43300 29.54400 55.14200 1.000 73.01191 173 VAL A N 1
ATOM 2878 C CA . VAL A 1 174 ? 49.13100 28.28700 55.39400 1.000 72.41123 173 VAL A CA 1
ATOM 2879 C C . VAL A 1 174 ? 50.29200 28.50700 56.35900 1.000 70.96375 173 VAL A C 1
ATOM 2880 O O . VAL A 1 174 ? 50.48800 27.74200 57.31200 1.000 73.74236 173 VAL A O 1
ATOM 2893 N N . GLU A 1 175 ? 51.08700 29.55400 56.12400 1.000 65.95007 174 GLU A N 1
ATOM 2894 C CA . GLU A 1 175 ? 52.17700 29.85700 57.04500 1.000 66.68839 174 GLU A CA 1
ATOM 2895 C C . GLU A 1 175 ? 51.65100 30.06300 58.45900 1.000 93.70144 174 GLU A C 1
ATOM 2896 O O . GLU A 1 175 ? 52.23800 29.56900 59.42800 1.000 76.11631 174 GLU A O 1
ATOM 2908 N N . HIS A 1 176 ? 50.53200 30.77800 58.59300 1.000 68.04622 175 HIS A N 1
ATOM 2909 C CA . HIS A 1 176 ? 50.00700 31.09300 59.91700 1.000 87.72398 175 HIS A CA 1
ATOM 2910 C C . HIS A 1 176 ? 49.54400 29.83800 60.65100 1.000 101.49189 175 HIS A C 1
ATOM 2911 O O . HIS A 1 176 ? 49.71700 29.73000 61.87200 1.000 97.53819 175 HIS A O 1
ATOM 2925 N N . ALA A 1 177 ? 48.96600 28.87500 59.92800 1.000 70.76669 176 ALA A N 1
ATOM 2926 C CA . ALA A 1 177 ? 48.38400 27.70200 60.57500 1.000 77.90589 176 ALA A CA 1
ATOM 2927 C C . ALA A 1 177 ? 49.43800 26.90700 61.33600 1.000 108.80298 176 ALA A C 1
ATOM 2928 O O . ALA A 1 177 ? 49.22000 26.49400 62.48200 1.000 118.71799 176 ALA A O 1
ATOM 2935 N N . LYS A 1 178 ? 50.58600 26.67300 60.71000 1.000 96.04190 177 LYS A N 1
ATOM 2936 C CA . LYS A 1 178 ? 51.65700 25.89900 61.33200 1.000 110.83296 177 LYS A CA 1
ATOM 2937 C C . LYS A 1 178 ? 52.59400 26.79200 62.13900 1.000 104.20624 177 LYS A C 1
ATOM 2938 O O . LYS A 1 178 ? 53.80900 26.78100 61.96600 1.000 124.69290 177 LYS A O 1
ATOM 2942 N N . LYS A 1 179 ? 52.01500 27.57800 63.03900 1.000 120.79073 178 LYS A N 1
ATOM 2943 C CA . LYS A 1 179 ? 52.79400 28.40600 63.95100 1.000 113.63669 178 LYS A CA 1
ATOM 2944 C C . LYS A 1 179 ? 51.98900 28.64700 65.22900 1.000 125.34032 178 LYS A C 1
ATOM 2945 O O . LYS A 1 179 ? 50.83100 28.23000 65.33400 1.000 128.06543 178 LYS A O 1
#

InterPro domains:
  IPR008173 Adenylyl cyclase CyaB [PTHR21028] (4-175)
  IPR008173 Adenylyl cyclase CyaB [TIGR00318] (7-172)
  IPR008173 Adenylyl cyclase CyaB [cd07890] (5-171)
  IPR023577 CYTH domain [PF01928] (4-164)
  IPR023577 CYTH domain [PS51707] (3-174)
  IPR023577 CYTH domain [SM01118] (3-174)
  IPR033469 CYTH-like domain superfamily [SSF55154] (4-172)

Secondary structure (DSSP, 8-state):
--EEEEEEEEEEEES-HHHHHHHHTTTSEEEEEEEEEEEEEE-SSS-HHHHT-EEEEEEETTEEEEEEEEEE--SSSEEEEEEEEE-S-HHHHHHHHHHTT-EEEEEEEEEEEEEEETTEEEEEEEETTTEEEEEEEESS--HHHHHHHHHHHHHHTT-EEEEE---HHHHHHHHHT-

Solvent-accessible surface area: 9821 Å² total; per-residue (Å²): 124,60,110,77,12,58,6,5,3,0,99,15,82,44,31,57,14,137,65,0,18,98,91,0,126,108,53,8,88,112,83,57,80,34,74,3,53,1,16,20,6,46,50,93,101,45,53,25,100,179,44,38,45,12,20,14,0,25,46,10,93,59,103,15,25,30,1,62,19,0,68,67,110,22,192,113,1,7,4,16,56,16,72,85,82,116,29,116,54,43,114,120,30,3,61,90,8,104,178,125,39,50,100,121,66,30,90,4,45,5,62,28,64,12,4,74,78,71,67,15,37,0,8,3,0,53,6,124,122,34,34,64,5,0,13,0,45,10,64,152,59,77,42,150,76,0,38,33,17,1,68,104,1,10,170,125,11,146,12,100,75,96,82,29,47,88,20,14,38,67,24,28,94,92,98,83,98,124